Protein AF-A0A7S1AVS1-F1 (afdb_monomer_lite)

Sequence (248 aa):
ESGGVESMLCGQYPAMLCLFSRWLRDSGDGMPFPFTSVNLNFDYAARVHRDRRNAGPSMLRALGNFKGGELAYYPDDDGTLPLPELPNHGKTISDVSKKFKLFDGNRAHAVEAFQGERFSMVFYTSGGYDRCAPSVRSALMKSGVQWPTKKALDHFRGLLKAPRGYTMASTGKKRRRDDVKPVEVTQAPSKTVPRFRVVQHPHLHLNLEVGHTYSVSSLLKKCRGDAAKAMALRRKLADPSVFEPLPG

Structure (mmCIF, N/CA/C/O backbone):
data_AF-A0A7S1AVS1-F1
#
_entry.id   AF-A0A7S1AVS1-F1
#
loop_
_atom_site.group_PDB
_atom_site.id
_atom_site.type_symbol
_atom_site.label_atom_id
_atom_site.label_alt_id
_atom_site.label_comp_id
_atom_site.label_asym_id
_atom_site.label_entity_id
_atom_site.label_seq_id
_atom_site.pdbx_PDB_ins_code
_atom_site.Cartn_x
_atom_site.Cartn_y
_atom_site.Cartn_z
_atom_site.occupancy
_atom_site.B_iso_or_equiv
_atom_site.auth_seq_id
_atom_site.auth_comp_id
_atom_site.auth_asym_id
_atom_site.auth_atom_id
_atom_site.pdbx_PDB_model_num
ATOM 1 N N . GLU A 1 1 ? -5.319 27.204 -7.071 1.00 36.00 1 GLU A N 1
ATOM 2 C CA . GLU A 1 1 ? -4.641 26.418 -6.020 1.00 36.00 1 GLU A CA 1
ATOM 3 C C . GLU A 1 1 ? -5.427 25.137 -5.763 1.00 36.00 1 GLU A C 1
ATOM 5 O O . GLU A 1 1 ? -6.456 25.174 -5.108 1.00 36.00 1 GLU A O 1
ATOM 10 N N . SER A 1 2 ? -5.025 24.003 -6.337 1.00 40.12 2 SER A N 1
ATOM 11 C CA . SER A 1 2 ? -5.649 22.709 -6.020 1.00 40.12 2 SER A CA 1
ATOM 12 C C . SER A 1 2 ? -4.868 22.055 -4.878 1.00 40.12 2 SER A C 1
ATOM 14 O O . SER A 1 2 ? -4.066 21.145 -5.102 1.00 40.12 2 SER A O 1
ATOM 16 N N . GLY A 1 3 ? -5.030 22.590 -3.665 1.00 50.66 3 GLY A N 1
ATOM 17 C CA . GLY A 1 3 ? -4.584 21.915 -2.446 1.00 50.66 3 GLY A CA 1
ATOM 18 C C . GLY A 1 3 ? -5.320 20.581 -2.307 1.00 50.66 3 GLY A C 1
ATOM 19 O O . GLY A 1 3 ? -6.478 20.474 -2.707 1.00 50.66 3 GLY A O 1
ATOM 20 N N . GLY A 1 4 ? -4.645 19.542 -1.812 1.00 57.53 4 GLY A N 1
ATOM 21 C CA . GLY A 1 4 ? -5.262 18.223 -1.637 1.00 57.53 4 GLY A CA 1
ATOM 22 C C . GLY A 1 4 ? -6.539 18.320 -0.798 1.00 57.53 4 GLY A C 1
ATOM 23 O O . GLY A 1 4 ? -6.522 18.914 0.279 1.00 57.53 4 GLY A O 1
ATOM 24 N N . VAL A 1 5 ? -7.638 17.766 -1.310 1.00 64.75 5 VAL A N 1
ATOM 25 C CA . VAL A 1 5 ? -8.943 17.759 -0.638 1.00 64.75 5 VAL A CA 1
ATOM 26 C C . VAL A 1 5 ? -9.083 16.455 0.140 1.00 64.75 5 VAL A C 1
ATOM 28 O O . VAL A 1 5 ? -8.676 15.394 -0.336 1.00 64.75 5 VAL A O 1
ATOM 31 N N . GLU A 1 6 ? -9.647 16.531 1.341 1.00 74.50 6 GLU A N 1
ATOM 32 C CA . GLU A 1 6 ? -10.021 15.342 2.100 1.00 74.50 6 GLU A CA 1
ATOM 33 C C . GLU A 1 6 ? -11.080 14.529 1.340 1.00 74.50 6 GLU A C 1
ATOM 35 O O . GLU A 1 6 ? -11.987 15.088 0.722 1.00 74.50 6 GLU A O 1
ATOM 40 N N . SER A 1 7 ? -11.005 13.198 1.403 1.00 78.38 7 SER A N 1
ATOM 41 C CA . SER A 1 7 ? -12.113 12.367 0.927 1.00 78.38 7 SER A CA 1
ATOM 42 C C . SER A 1 7 ? -13.373 12.670 1.739 1.00 78.38 7 SER A C 1
ATOM 44 O O . SER A 1 7 ? -13.332 12.642 2.969 1.00 78.38 7 SER A O 1
ATOM 46 N N . MET A 1 8 ? -14.512 12.869 1.065 1.00 77.94 8 MET A N 1
ATOM 47 C CA . MET A 1 8 ? -15.807 13.067 1.734 1.00 77.94 8 MET A CA 1
ATOM 48 C C . MET A 1 8 ? -16.124 11.944 2.733 1.00 77.94 8 MET A C 1
ATOM 50 O O . MET A 1 8 ? -16.732 12.196 3.769 1.00 77.94 8 MET A O 1
ATOM 54 N N . LEU A 1 9 ? -15.670 10.717 2.453 1.00 79.25 9 LEU A N 1
ATOM 55 C CA . LEU A 1 9 ? -15.872 9.566 3.334 1.00 79.25 9 LEU A CA 1
ATOM 56 C C . LEU A 1 9 ? -15.130 9.708 4.668 1.00 79.25 9 LEU A C 1
ATOM 58 O O . LEU A 1 9 ? -15.667 9.308 5.696 1.00 79.25 9 LEU A O 1
ATOM 62 N N . CYS A 1 10 ? -13.927 10.290 4.674 1.00 79.94 10 CYS A N 1
ATOM 63 C CA . CYS A 1 10 ? -13.172 10.508 5.910 1.00 79.94 10 CYS A CA 1
ATOM 64 C C . CYS A 1 10 ? -13.836 11.576 6.786 1.00 79.94 10 CYS A C 1
ATOM 66 O O . CYS A 1 10 ? -13.935 11.386 7.996 1.00 79.94 10 CYS A O 1
ATOM 68 N N . GLY A 1 11 ? -14.370 12.635 6.168 1.00 80.69 11 GLY A N 1
ATOM 69 C CA . GLY A 1 11 ? -15.107 13.677 6.883 1.00 80.69 11 GLY A CA 1
ATOM 70 C C . GLY A 1 11 ? -16.448 13.192 7.447 1.00 80.69 11 GLY A C 1
ATOM 71 O O . GLY A 1 11 ? -16.813 13.561 8.559 1.00 80.69 11 GLY A O 1
ATOM 72 N N . GLN A 1 12 ? -17.174 12.343 6.709 1.00 87.19 12 GLN A N 1
ATOM 73 C CA . GLN A 1 12 ? -18.468 11.798 7.147 1.00 87.19 12 GLN A CA 1
ATOM 74 C C . GLN A 1 12 ? -18.330 10.662 8.170 1.00 87.19 12 GLN A C 1
ATOM 76 O O . GLN A 1 12 ? -19.152 10.552 9.077 1.00 87.19 12 GLN A O 1
ATOM 81 N N . TYR A 1 13 ? -17.294 9.827 8.043 1.00 89.69 13 TYR A N 1
ATOM 82 C CA . TYR A 1 13 ? -17.097 8.632 8.870 1.00 89.69 13 TYR A CA 1
ATOM 83 C C . TYR A 1 13 ? -15.703 8.599 9.523 1.00 89.69 13 TYR A C 1
ATOM 85 O O . TYR A 1 13 ? -14.954 7.632 9.342 1.00 89.69 13 TYR A O 1
ATOM 93 N N . PRO A 1 14 ? -15.330 9.606 10.334 1.00 90.31 14 PRO A N 1
ATOM 94 C CA . PRO A 1 14 ? -13.984 9.705 10.908 1.00 90.31 14 PRO A CA 1
ATOM 95 C C . PRO A 1 14 ? -13.639 8.519 11.818 1.00 90.31 14 PRO A C 1
ATOM 97 O O . PRO A 1 14 ? -12.485 8.098 11.884 1.00 90.31 14 PRO A O 1
ATOM 100 N N . ALA A 1 15 ? -14.641 7.909 12.462 1.00 94.44 15 ALA A N 1
ATOM 101 C CA . ALA A 1 15 ? -14.461 6.719 13.292 1.00 94.44 15 ALA A CA 1
ATOM 102 C C . ALA A 1 15 ? -13.874 5.522 12.517 1.00 94.44 15 ALA A C 1
ATOM 104 O O . ALA A 1 15 ? -13.095 4.755 13.083 1.00 94.44 15 ALA A O 1
ATOM 105 N N . MET A 1 16 ? -14.181 5.388 11.221 1.00 93.69 16 MET A N 1
ATOM 106 C CA . MET A 1 16 ? -13.604 4.337 10.374 1.00 93.69 16 MET A CA 1
ATOM 107 C C . MET A 1 16 ? -12.109 4.565 10.164 1.00 93.69 16 MET A C 1
ATOM 109 O O . MET A 1 16 ? -11.308 3.649 10.344 1.00 93.69 16 MET A O 1
ATOM 113 N N . LEU A 1 17 ? -11.708 5.803 9.860 1.00 94.31 17 LEU A N 1
ATOM 114 C CA . LEU A 1 17 ? -10.296 6.150 9.730 1.00 94.31 17 LEU A CA 1
ATOM 115 C C . LEU A 1 17 ? -9.554 6.009 11.069 1.00 94.31 17 LEU A C 1
ATOM 117 O O . LEU A 1 17 ? -8.426 5.517 11.080 1.00 94.31 17 LEU A O 1
ATOM 121 N N . CYS A 1 18 ? -10.187 6.351 12.197 1.00 96.12 18 CYS A N 1
ATOM 122 C CA . CYS A 1 18 ? -9.647 6.090 13.536 1.00 96.12 18 CYS A CA 1
ATOM 123 C C . CYS A 1 18 ? -9.380 4.600 13.764 1.00 96.12 18 CYS A C 1
ATOM 125 O O . CYS A 1 18 ? -8.293 4.232 14.217 1.00 96.12 18 CYS A O 1
ATOM 127 N N . LEU A 1 19 ? -10.351 3.743 13.431 1.00 96.69 19 LEU A N 1
ATOM 128 C CA . LEU A 1 19 ? -10.217 2.294 13.551 1.00 96.69 19 LEU A CA 1
ATOM 129 C C . LEU A 1 19 ? -9.065 1.775 12.685 1.00 96.69 19 LEU A C 1
ATOM 131 O O . LEU A 1 19 ? -8.227 1.023 13.173 1.00 96.69 19 LEU A O 1
ATOM 135 N N . PHE A 1 20 ? -8.979 2.214 11.430 1.00 96.31 20 PHE A N 1
ATOM 136 C CA . PHE A 1 20 ? -7.924 1.802 10.503 1.00 96.31 20 PHE A CA 1
ATOM 137 C C . PHE A 1 20 ? -6.536 2.252 10.964 1.00 96.31 20 PHE A C 1
ATOM 139 O O . PHE A 1 20 ? -5.602 1.451 10.985 1.00 96.31 20 PHE A O 1
ATOM 146 N N . SER A 1 21 ? -6.413 3.510 11.391 1.00 96.19 21 SER A N 1
ATOM 147 C CA . SER A 1 21 ? -5.177 4.071 11.941 1.00 96.19 21 SER A CA 1
ATOM 148 C C . SER A 1 21 ? -4.715 3.302 13.176 1.00 96.19 21 SER A C 1
ATOM 150 O O . SER A 1 21 ? -3.535 2.977 13.309 1.00 96.19 21 SER A O 1
ATOM 152 N N . ARG A 1 22 ? -5.652 2.994 14.082 1.00 96.38 22 ARG A N 1
ATOM 153 C CA . ARG A 1 22 ? -5.373 2.211 15.283 1.00 96.38 22 ARG A CA 1
ATOM 154 C C . ARG A 1 22 ? -4.964 0.787 14.937 1.00 96.38 22 ARG A C 1
ATOM 156 O O . ARG A 1 22 ? -3.960 0.326 15.454 1.00 96.38 22 ARG A O 1
ATOM 163 N N . TRP A 1 23 ? -5.687 0.119 14.043 1.00 96.31 23 TRP A N 1
ATOM 164 C CA . TRP A 1 23 ? -5.379 -1.252 13.649 1.00 96.31 23 TRP A CA 1
ATOM 165 C C . TRP A 1 23 ? -3.976 -1.386 13.049 1.00 96.31 23 TRP A C 1
ATOM 167 O O . TRP A 1 23 ? -3.249 -2.311 13.399 1.00 96.31 23 TRP A O 1
ATOM 177 N N . LEU A 1 24 ? -3.567 -0.443 12.195 1.00 96.50 24 LEU A N 1
ATOM 178 C CA . LEU A 1 24 ? -2.207 -0.408 11.663 1.00 96.50 24 LEU A CA 1
ATOM 179 C C . LEU A 1 24 ? -1.170 -0.197 12.774 1.00 96.50 24 LEU A C 1
ATOM 181 O O . LEU A 1 24 ? -0.185 -0.930 12.835 1.00 96.50 24 LEU A O 1
ATOM 185 N N . ARG A 1 25 ? -1.382 0.784 13.655 1.00 95.06 25 ARG A N 1
ATOM 186 C CA . ARG A 1 25 ? -0.445 1.092 14.744 1.00 95.06 25 ARG A CA 1
ATOM 187 C C . ARG A 1 25 ? -0.294 -0.074 15.718 1.00 95.06 25 ARG A C 1
ATOM 189 O O . ARG A 1 25 ? 0.826 -0.448 16.027 1.00 95.06 25 ARG A O 1
ATOM 196 N N . ASP A 1 26 ? -1.403 -0.660 16.151 1.00 94.69 26 ASP A N 1
ATOM 197 C CA . ASP A 1 26 ? -1.430 -1.729 17.152 1.00 94.69 26 ASP A CA 1
ATOM 198 C C . ASP A 1 26 ? -0.929 -3.075 16.565 1.00 94.69 26 ASP A C 1
ATOM 200 O O . ASP A 1 26 ? -0.831 -4.070 17.276 1.00 94.69 26 ASP A O 1
ATOM 204 N N . SER A 1 27 ? -0.610 -3.128 15.263 1.00 90.44 27 SER A N 1
ATOM 205 C CA . SER A 1 27 ? -0.097 -4.325 14.582 1.00 90.44 27 SER A CA 1
ATOM 206 C C . SER A 1 27 ? 1.431 -4.444 14.530 1.00 90.44 27 SER A C 1
ATOM 208 O O . SER A 1 27 ? 1.937 -5.425 13.977 1.00 90.44 27 SER A O 1
ATOM 210 N N . GLY A 1 28 ? 2.169 -3.465 15.058 1.00 83.44 28 GLY A N 1
ATOM 211 C CA . GLY A 1 28 ? 3.627 -3.503 15.097 1.00 83.44 28 GLY A CA 1
ATOM 212 C C . GLY A 1 28 ? 4.207 -2.765 16.299 1.00 83.44 28 GLY A C 1
ATOM 213 O O . GLY A 1 28 ? 3.624 -1.809 16.793 1.00 83.44 28 GLY A O 1
ATOM 214 N N . ASP A 1 29 ? 5.401 -3.181 16.716 1.00 75.88 29 ASP A N 1
ATOM 215 C CA . ASP A 1 29 ? 6.039 -2.717 17.960 1.00 75.88 29 ASP A CA 1
ATOM 216 C C . ASP A 1 29 ? 7.092 -1.613 17.727 1.00 75.88 29 ASP A C 1
ATOM 218 O O . ASP A 1 29 ? 7.917 -1.316 18.589 1.00 75.88 29 ASP A O 1
ATOM 222 N N . GLY A 1 30 ? 7.120 -1.036 16.521 1.00 85.25 30 GLY A N 1
ATOM 223 C CA . GLY A 1 30 ? 8.173 -0.130 16.058 1.00 85.25 30 GLY A CA 1
ATOM 224 C C . GLY A 1 30 ? 7.715 1.308 15.815 1.00 85.25 30 GLY A C 1
ATOM 225 O O . GLY A 1 30 ? 6.704 1.779 16.334 1.00 85.25 30 GLY A O 1
ATOM 226 N N . MET A 1 31 ? 8.478 2.021 14.979 1.00 90.56 31 MET A N 1
ATOM 227 C CA . MET A 1 31 ? 8.084 3.346 14.497 1.00 90.56 31 MET A CA 1
ATOM 228 C C . MET A 1 31 ? 6.684 3.272 13.857 1.00 90.56 31 MET A C 1
ATOM 230 O O . MET A 1 31 ? 6.454 2.384 13.037 1.00 90.56 31 MET A O 1
ATOM 234 N N . PRO A 1 32 ? 5.754 4.191 14.168 1.00 94.56 32 PRO A N 1
ATOM 235 C CA . PRO A 1 32 ? 4.455 4.217 13.505 1.00 94.56 32 PRO A CA 1
ATOM 236 C C . PRO A 1 32 ? 4.596 4.465 11.997 1.00 94.56 32 PRO A C 1
ATOM 238 O O . PRO A 1 32 ? 5.310 5.377 11.572 1.00 94.56 32 PRO A O 1
ATOM 241 N N . PHE A 1 33 ? 3.910 3.662 11.181 1.00 97.31 33 PHE A N 1
ATOM 242 C CA . PHE A 1 33 ? 3.988 3.778 9.725 1.00 97.31 33 PHE A CA 1
ATOM 243 C C . PHE A 1 33 ? 3.317 5.068 9.222 1.00 97.31 33 PHE A C 1
ATOM 245 O O . PHE A 1 33 ? 2.138 5.278 9.519 1.00 97.31 33 PHE A O 1
ATOM 252 N N . PRO A 1 34 ? 4.022 5.925 8.455 1.00 96.88 34 PRO A N 1
ATOM 253 C CA . PRO A 1 34 ? 3.454 7.158 7.935 1.00 96.88 34 PRO A CA 1
ATOM 254 C C . PRO A 1 34 ? 2.541 6.901 6.734 1.00 96.88 34 PRO A C 1
ATOM 256 O O . PRO A 1 34 ? 2.915 6.209 5.787 1.00 96.88 34 PRO A O 1
ATOM 259 N N . PHE A 1 35 ? 1.367 7.522 6.725 1.00 97.88 35 PHE A N 1
ATOM 260 C CA . PHE A 1 35 ? 0.447 7.448 5.592 1.00 97.88 35 PHE A CA 1
ATOM 261 C C . PHE A 1 35 ? -0.399 8.716 5.490 1.00 97.88 35 PHE A C 1
ATOM 263 O O . PHE A 1 35 ? -0.472 9.510 6.424 1.00 97.88 35 PHE A O 1
ATOM 270 N N . THR A 1 36 ? -1.035 8.916 4.341 1.00 96.25 36 THR A N 1
ATOM 271 C CA . THR A 1 36 ? -2.035 9.980 4.137 1.00 96.25 36 THR A CA 1
ATOM 272 C C . THR A 1 36 ? -3.328 9.457 3.543 1.00 96.25 36 THR A C 1
ATOM 274 O O . THR A 1 36 ? -4.321 10.179 3.484 1.00 96.25 36 THR A O 1
ATOM 277 N N . SER A 1 37 ? -3.329 8.217 3.062 1.00 95.44 37 SER A N 1
ATOM 278 C CA . SER A 1 37 ? -4.448 7.640 2.337 1.00 95.44 37 SER A CA 1
ATOM 279 C C . SER A 1 37 ? -4.545 6.144 2.616 1.00 95.44 37 SER A C 1
ATOM 281 O O . SER A 1 37 ? -3.543 5.478 2.896 1.00 95.44 37 SER A O 1
ATOM 283 N N . VAL A 1 38 ? -5.774 5.634 2.556 1.00 96.44 38 VAL A N 1
ATOM 284 C CA . VAL A 1 38 ? -6.088 4.216 2.723 1.00 96.44 38 VAL A CA 1
ATOM 285 C C . VAL A 1 38 ? -6.983 3.794 1.570 1.00 96.44 38 VAL A C 1
ATOM 287 O O . VAL A 1 38 ? -8.056 4.365 1.390 1.00 96.44 38 VAL A O 1
ATOM 290 N N . ASN A 1 39 ? -6.567 2.777 0.820 1.00 95.56 39 ASN A N 1
ATOM 291 C CA . ASN A 1 39 ? -7.442 2.110 -0.137 1.00 95.56 39 ASN A CA 1
ATOM 292 C C . ASN A 1 39 ? -8.042 0.872 0.519 1.00 95.56 39 ASN A C 1
ATOM 294 O O . ASN A 1 39 ? -7.299 -0.008 0.950 1.00 95.56 39 ASN A O 1
ATOM 298 N N . LEU A 1 40 ? -9.372 0.800 0.555 1.00 95.00 40 LEU A N 1
ATOM 299 C CA . LEU A 1 40 ? -10.124 -0.399 0.906 1.00 95.00 40 LEU A CA 1
ATOM 300 C C . LEU A 1 40 ? -10.722 -0.977 -0.378 1.00 95.00 40 LEU A C 1
ATOM 302 O O . LEU A 1 40 ? -11.595 -0.362 -0.984 1.00 95.00 40 LEU A O 1
ATOM 306 N N . ASN A 1 41 ? -10.250 -2.151 -0.787 1.00 95.56 41 ASN A N 1
ATOM 307 C CA . ASN A 1 41 ? -10.751 -2.841 -1.972 1.00 95.56 41 ASN A CA 1
ATOM 308 C C . ASN A 1 41 ? -11.547 -4.080 -1.570 1.00 95.56 41 ASN A C 1
ATOM 310 O O . ASN A 1 41 ? -11.160 -4.772 -0.628 1.00 95.56 41 ASN A O 1
ATOM 314 N N . PHE A 1 42 ? -12.587 -4.387 -2.339 1.00 96.31 42 PHE A N 1
ATOM 315 C CA . PHE A 1 42 ? -13.369 -5.616 -2.252 1.00 96.31 42 PHE A CA 1
ATOM 316 C C . PHE A 1 42 ? -13.285 -6.364 -3.584 1.00 96.31 42 PHE A C 1
ATOM 318 O O . PHE A 1 42 ? -13.445 -5.746 -4.634 1.00 96.31 42 PHE A O 1
ATOM 325 N N . ASP A 1 43 ? -12.984 -7.662 -3.527 1.00 94.62 43 ASP A N 1
ATOM 326 C CA . ASP A 1 43 ? -12.933 -8.584 -4.674 1.00 94.62 43 ASP A CA 1
ATOM 327 C C . ASP A 1 43 ? -12.133 -8.049 -5.884 1.00 94.62 43 ASP A C 1
ATOM 329 O O . ASP A 1 43 ? -12.464 -8.232 -7.056 1.00 94.62 43 ASP A O 1
ATOM 333 N N . TYR A 1 44 ? -11.043 -7.335 -5.588 1.00 92.56 44 TYR A N 1
ATOM 334 C CA . TYR A 1 44 ? -10.204 -6.693 -6.594 1.00 92.56 44 TYR A CA 1
ATOM 335 C C . TYR A 1 44 ? -8.848 -7.392 -6.732 1.00 92.56 44 TYR A C 1
ATOM 337 O O . TYR A 1 44 ? -8.000 -7.338 -5.836 1.00 92.56 44 TYR A O 1
ATOM 345 N N . ALA A 1 45 ? -8.625 -8.008 -7.896 1.00 92.94 45 ALA A N 1
ATOM 346 C CA . ALA A 1 45 ? -7.345 -8.583 -8.303 1.00 92.94 45 ALA A CA 1
ATOM 347 C C . ALA A 1 45 ? -6.572 -7.594 -9.193 1.00 92.94 45 ALA A C 1
ATOM 349 O O . ALA A 1 45 ? -6.753 -7.556 -10.415 1.00 92.94 45 ALA A O 1
ATOM 350 N N . ALA A 1 46 ? -5.721 -6.768 -8.580 1.00 93.94 46 ALA A N 1
ATOM 351 C CA . ALA A 1 46 ? -4.930 -5.782 -9.309 1.00 93.94 46 ALA A CA 1
ATOM 352 C C . ALA A 1 46 ? -3.974 -6.451 -10.315 1.00 93.94 46 ALA A C 1
ATOM 354 O O . ALA A 1 46 ? -3.227 -7.367 -9.968 1.00 93.94 46 ALA A O 1
ATOM 355 N N . ARG A 1 47 ? -3.959 -5.950 -11.559 1.00 95.19 47 ARG A N 1
ATOM 356 C CA . ARG A 1 47 ? -2.943 -6.312 -12.568 1.00 95.19 47 ARG A CA 1
ATOM 357 C C . ARG A 1 47 ? -1.578 -5.748 -12.166 1.00 95.19 47 ARG A C 1
ATOM 359 O O . ARG A 1 47 ? -1.508 -4.870 -11.315 1.00 95.19 47 ARG A O 1
ATOM 366 N N . VAL A 1 48 ? -0.506 -6.199 -12.819 1.00 96.50 48 VAL A N 1
ATOM 367 C CA . VAL A 1 48 ? 0.837 -5.635 -12.602 1.00 96.50 48 VAL A CA 1
ATOM 368 C C . VAL A 1 48 ? 0.822 -4.129 -12.881 1.00 96.50 48 VAL A C 1
ATOM 370 O O . VAL A 1 48 ? 0.439 -3.713 -13.976 1.00 96.50 48 VAL A O 1
ATOM 373 N N . HIS A 1 49 ? 1.210 -3.324 -11.892 1.00 97.31 49 HIS A N 1
ATOM 374 C CA . HIS A 1 49 ? 1.259 -1.862 -11.967 1.00 97.31 49 HIS A CA 1
ATOM 375 C C . HIS A 1 49 ? 2.296 -1.277 -10.996 1.00 97.31 49 HIS A C 1
ATOM 377 O O . HIS A 1 49 ? 2.914 -2.007 -10.225 1.00 97.31 49 HIS A O 1
ATOM 383 N N . ARG A 1 50 ? 2.497 0.044 -11.080 1.00 97.62 50 ARG A N 1
ATOM 384 C CA . ARG A 1 50 ? 3.331 0.859 -10.184 1.00 97.62 50 ARG A CA 1
ATOM 385 C C . ARG A 1 50 ? 2.530 2.076 -9.748 1.00 97.62 50 ARG A C 1
ATOM 387 O O . ARG A 1 50 ? 2.002 2.792 -10.606 1.00 97.62 50 ARG A O 1
ATOM 394 N N . ASP A 1 51 ? 2.528 2.379 -8.463 1.00 96.75 51 ASP A N 1
ATOM 395 C CA . ASP A 1 51 ? 1.806 3.521 -7.907 1.00 96.75 51 ASP A CA 1
ATOM 396 C C . ASP A 1 51 ? 2.643 4.796 -7.967 1.00 96.75 51 ASP A C 1
ATOM 398 O O . ASP A 1 51 ? 2.925 5.406 -6.946 1.00 96.75 51 ASP A O 1
ATOM 402 N N . ARG A 1 52 ? 3.025 5.243 -9.171 1.00 92.50 52 ARG A N 1
ATOM 403 C CA . ARG A 1 52 ? 3.991 6.347 -9.398 1.00 92.50 52 ARG A CA 1
ATOM 404 C C . ARG A 1 52 ? 3.701 7.662 -8.666 1.00 92.50 52 ARG A C 1
ATOM 406 O O . ARG A 1 52 ? 4.555 8.542 -8.619 1.00 92.50 52 ARG A O 1
ATOM 413 N N . ARG A 1 53 ? 2.476 7.844 -8.175 1.00 92.56 53 ARG A N 1
ATOM 414 C CA . ARG A 1 53 ? 2.075 9.019 -7.400 1.00 92.56 53 ARG A CA 1
ATOM 415 C C . ARG A 1 53 ? 2.296 8.840 -5.902 1.00 92.56 53 ARG A C 1
ATOM 417 O O . ARG A 1 53 ? 1.976 9.770 -5.180 1.00 92.56 53 ARG A O 1
ATOM 424 N N . ASN A 1 54 ? 2.836 7.721 -5.428 1.00 94.75 54 ASN A N 1
ATOM 425 C CA . ASN A 1 54 ? 3.092 7.465 -4.016 1.00 94.75 54 ASN A CA 1
ATOM 426 C C . ASN A 1 54 ? 4.496 7.924 -3.615 1.00 94.75 54 ASN A C 1
ATOM 428 O O . ASN A 1 54 ? 5.460 7.845 -4.378 1.00 94.75 54 ASN A O 1
ATOM 432 N N . ALA A 1 55 ? 4.644 8.339 -2.361 1.00 94.00 55 ALA A N 1
ATOM 433 C CA . ALA A 1 55 ? 5.926 8.690 -1.765 1.00 94.00 55 ALA A CA 1
ATOM 434 C C . ALA A 1 55 ? 6.677 7.454 -1.218 1.00 94.00 55 ALA A C 1
ATOM 436 O O . ALA A 1 55 ? 7.254 7.508 -0.131 1.00 94.00 55 ALA A O 1
ATOM 437 N N . GLY A 1 56 ? 6.729 6.354 -1.977 1.00 87.19 56 GLY A N 1
ATOM 438 C CA . GLY A 1 56 ? 7.531 5.162 -1.671 1.00 87.19 56 GLY A CA 1
ATOM 439 C C . GLY A 1 56 ? 6.763 4.050 -0.935 1.00 87.19 56 GLY A C 1
ATOM 440 O O . GLY A 1 56 ? 5.843 3.483 -1.531 1.00 87.19 56 GLY A O 1
ATOM 441 N N . PRO A 1 57 ? 7.128 3.689 0.317 1.00 95.44 57 PRO A N 1
ATOM 442 C CA . PRO A 1 57 ? 6.586 2.506 0.980 1.00 95.44 57 PRO A CA 1
ATOM 443 C C . PRO A 1 57 ? 5.076 2.558 1.219 1.00 95.44 57 PRO A C 1
ATOM 445 O O . PRO A 1 57 ? 4.488 3.618 1.428 1.00 95.44 57 PRO A O 1
ATOM 448 N N . SER A 1 58 ? 4.464 1.380 1.223 1.00 98.12 58 SER A N 1
ATOM 449 C CA . SER A 1 58 ? 3.057 1.134 1.526 1.00 98.12 58 SER A CA 1
ATOM 450 C C . SER A 1 58 ? 2.930 -0.082 2.444 1.00 98.12 58 SER A C 1
ATOM 452 O O . SER A 1 58 ? 3.787 -0.971 2.443 1.00 98.12 58 SER A O 1
ATOM 454 N N . MET A 1 59 ? 1.853 -0.125 3.226 1.00 97.81 59 MET A N 1
ATOM 455 C CA . MET A 1 59 ? 1.525 -1.248 4.099 1.00 97.81 59 MET A CA 1
ATOM 456 C C . MET A 1 59 ? 0.237 -1.915 3.621 1.00 97.81 59 MET A C 1
ATOM 458 O O . MET A 1 59 ? -0.806 -1.269 3.559 1.00 97.81 59 MET A O 1
ATOM 462 N N . LEU A 1 60 ? 0.301 -3.202 3.281 1.00 98.00 60 LEU A N 1
ATOM 463 C CA . LEU A 1 60 ? -0.829 -3.972 2.757 1.00 98.00 60 LEU A CA 1
ATOM 464 C C . LEU A 1 60 ? -1.250 -5.062 3.740 1.00 98.00 60 LEU A C 1
ATOM 466 O O . LEU A 1 60 ? -0.407 -5.786 4.268 1.00 98.00 60 LEU A O 1
ATOM 470 N N . ARG A 1 61 ? -2.559 -5.242 3.910 1.00 97.94 61 ARG A N 1
ATOM 471 C CA . ARG A 1 61 ? -3.132 -6.445 4.513 1.00 97.94 61 ARG A CA 1
ATOM 472 C C . ARG A 1 61 ? -4.405 -6.870 3.799 1.00 97.94 61 ARG A C 1
ATOM 474 O O . ARG A 1 61 ? -5.219 -6.026 3.434 1.00 97.94 61 ARG A O 1
ATOM 481 N N . ALA A 1 62 ? -4.571 -8.174 3.610 1.00 98.12 62 ALA A N 1
ATOM 482 C CA . ALA A 1 62 ? -5.806 -8.769 3.123 1.00 98.12 62 ALA A CA 1
ATOM 483 C C . ALA A 1 62 ? -6.614 -9.382 4.274 1.00 98.12 62 ALA A C 1
ATOM 485 O O . ALA A 1 62 ? -6.055 -9.819 5.282 1.00 98.12 62 ALA A O 1
ATOM 486 N N . LEU A 1 63 ? -7.932 -9.388 4.109 1.00 97.44 63 LEU A N 1
ATOM 487 C CA . LEU A 1 63 ? -8.928 -9.874 5.060 1.00 97.44 63 LEU A CA 1
ATOM 488 C C . LEU A 1 63 ? -10.002 -10.675 4.312 1.00 97.44 63 LEU A C 1
ATOM 490 O O . LEU A 1 63 ? -10.139 -10.543 3.095 1.00 97.44 63 LEU A O 1
ATOM 494 N N . GLY A 1 64 ? -10.783 -11.452 5.057 1.00 96.88 64 GLY A N 1
ATOM 495 C CA . GLY A 1 64 ? -11.871 -12.276 4.529 1.00 96.88 64 GLY A CA 1
ATOM 496 C C . GLY A 1 64 ? -11.503 -13.754 4.416 1.00 96.88 64 GLY A C 1
ATOM 497 O O . GLY A 1 64 ? -10.402 -14.172 4.787 1.00 96.88 64 GLY A O 1
ATOM 498 N N . ASN A 1 65 ? -12.454 -14.547 3.928 1.00 96.81 65 ASN A N 1
ATOM 499 C CA . ASN A 1 65 ? -12.289 -15.978 3.712 1.00 96.81 65 ASN A CA 1
ATOM 500 C C . ASN A 1 65 ? -11.988 -16.250 2.235 1.00 96.81 65 ASN A C 1
ATOM 502 O O . ASN A 1 65 ? -12.899 -16.378 1.414 1.00 96.81 65 ASN A O 1
ATOM 506 N N . PHE A 1 66 ? -10.702 -16.320 1.901 1.00 97.19 66 PHE A N 1
ATOM 507 C CA . PHE A 1 66 ? -10.235 -16.509 0.533 1.00 97.19 66 PHE A CA 1
ATOM 508 C C . PHE A 1 66 ? -9.061 -17.488 0.455 1.00 97.19 66 PHE A C 1
ATOM 510 O O . PHE A 1 66 ? -8.337 -17.712 1.427 1.00 97.19 66 PHE A O 1
ATOM 517 N N . LYS A 1 67 ? -8.857 -18.049 -0.740 1.00 96.56 67 LYS A N 1
ATOM 518 C CA . LYS A 1 67 ? -7.687 -18.860 -1.106 1.00 96.56 67 LYS A CA 1
ATOM 519 C C . LYS A 1 67 ? -6.972 -18.221 -2.296 1.00 96.56 67 LYS A C 1
ATOM 521 O O . LYS A 1 67 ? -7.638 -17.802 -3.242 1.00 96.56 67 LYS A O 1
ATOM 526 N N . GLY A 1 68 ? -5.640 -18.192 -2.266 1.00 97.31 68 GLY A N 1
ATOM 527 C CA . GLY A 1 68 ? -4.814 -17.458 -3.232 1.00 97.31 68 GLY A CA 1
ATOM 528 C C . GLY A 1 68 ? -4.715 -15.972 -2.873 1.00 97.31 68 GLY A C 1
ATOM 529 O O . GLY A 1 68 ? -4.842 -15.601 -1.707 1.00 97.31 68 GLY A O 1
ATOM 530 N N . GLY A 1 69 ? -4.556 -15.094 -3.865 1.00 97.44 69 GLY A N 1
ATOM 531 C CA . GLY A 1 69 ? -4.649 -13.639 -3.657 1.00 97.44 69 GLY A CA 1
ATOM 532 C C . GLY A 1 69 ? -3.443 -13.032 -2.953 1.00 97.44 69 GLY A C 1
ATOM 533 O O . GLY A 1 69 ? -3.542 -11.950 -2.354 1.00 97.44 69 GLY A O 1
ATOM 534 N N . GLU A 1 70 ? -2.322 -13.742 -3.014 1.00 98.25 70 GLU A N 1
ATOM 535 C CA . GLU A 1 70 ? -1.024 -13.305 -2.543 1.00 98.25 70 GLU A CA 1
ATOM 536 C C . GLU A 1 70 ? -0.565 -12.046 -3.287 1.00 98.25 70 GLU A C 1
ATOM 538 O O . GLU A 1 70 ? -0.956 -11.767 -4.427 1.00 98.25 70 GLU A O 1
ATOM 543 N N . LEU A 1 71 ? 0.304 -11.278 -2.632 1.00 98.25 71 LEU A N 1
ATOM 544 C CA . LEU A 1 71 ? 0.999 -10.168 -3.268 1.00 98.25 71 LEU A CA 1
ATOM 545 C C . LEU A 1 71 ? 2.122 -10.726 -4.146 1.00 98.25 71 LEU A C 1
ATOM 547 O O . LEU A 1 71 ? 3.091 -11.285 -3.627 1.00 98.25 71 LEU A O 1
ATOM 551 N N . ALA A 1 72 ? 2.017 -10.512 -5.455 1.00 97.88 72 ALA A N 1
ATOM 552 C CA . ALA A 1 72 ? 3.122 -10.667 -6.388 1.00 97.88 72 ALA A CA 1
ATOM 553 C C . ALA A 1 72 ? 3.902 -9.354 -6.464 1.00 97.88 72 ALA A C 1
ATOM 555 O O . ALA A 1 72 ? 3.389 -8.361 -6.971 1.00 97.88 72 ALA A O 1
ATOM 556 N N . TYR A 1 73 ? 5.130 -9.340 -5.955 1.00 97.88 73 TYR A N 1
ATOM 557 C CA . TYR A 1 73 ? 5.949 -8.135 -5.812 1.00 97.88 73 TYR A CA 1
ATOM 558 C C . TYR A 1 73 ? 7.309 -8.304 -6.479 1.00 97.88 73 TYR A C 1
ATOM 560 O O . TYR A 1 73 ? 7.975 -9.313 -6.252 1.00 97.88 73 TYR A O 1
ATOM 568 N N . TYR A 1 74 ? 7.744 -7.311 -7.251 1.00 97.44 74 TYR A N 1
ATOM 569 C CA . TYR A 1 74 ? 9.033 -7.296 -7.941 1.00 97.44 74 TYR A CA 1
ATOM 570 C C . TYR A 1 74 ? 10.037 -6.462 -7.128 1.00 97.44 74 TYR A C 1
ATOM 572 O O . TYR A 1 74 ? 10.109 -5.244 -7.303 1.00 97.44 74 TYR A O 1
ATOM 580 N N . PRO A 1 75 ? 10.802 -7.069 -6.197 1.00 95.62 75 PRO A N 1
ATOM 581 C CA . PRO A 1 75 ? 11.646 -6.315 -5.274 1.00 95.62 75 PRO A CA 1
ATOM 582 C C . PRO A 1 75 ? 12.776 -5.562 -5.969 1.00 95.62 75 PRO A C 1
ATOM 584 O O . PRO A 1 75 ? 13.214 -4.547 -5.441 1.00 95.62 75 PRO A O 1
ATOM 587 N N . ASP A 1 76 ? 13.241 -6.021 -7.126 1.00 95.88 76 ASP A N 1
ATOM 588 C CA . ASP A 1 76 ? 14.353 -5.387 -7.831 1.00 95.88 76 ASP A CA 1
ATOM 589 C C . ASP A 1 76 ? 13.892 -4.445 -8.943 1.00 95.88 76 ASP A C 1
ATOM 591 O O . ASP A 1 76 ? 14.731 -3.893 -9.644 1.00 95.88 76 ASP A O 1
ATOM 595 N N . ASP A 1 77 ? 12.583 -4.210 -9.082 1.00 95.94 77 ASP A N 1
ATOM 596 C CA . ASP A 1 77 ? 12.065 -3.251 -10.051 1.00 95.94 77 ASP A CA 1
ATOM 597 C C . ASP A 1 77 ? 12.490 -1.824 -9.690 1.00 95.94 77 ASP A C 1
ATOM 599 O O . ASP A 1 77 ? 12.075 -1.275 -8.671 1.00 95.94 77 ASP A O 1
ATOM 603 N N . ASP A 1 78 ? 13.307 -1.220 -10.544 1.00 94.88 78 ASP A N 1
ATOM 604 C CA . ASP A 1 78 ? 13.756 0.171 -10.453 1.00 94.88 78 ASP A CA 1
ATOM 605 C C . ASP A 1 78 ? 12.907 1.120 -11.319 1.00 94.88 78 ASP A C 1
ATOM 607 O O . ASP A 1 78 ? 13.155 2.324 -11.369 1.00 94.88 78 ASP A O 1
ATOM 611 N N . GLY A 1 79 ? 11.890 0.585 -12.003 1.00 93.88 79 GLY A N 1
ATOM 612 C CA . GLY A 1 79 ? 10.992 1.343 -12.862 1.00 93.88 79 GLY A CA 1
ATOM 613 C C . GLY A 1 79 ? 11.508 1.593 -14.279 1.00 93.88 79 GLY A C 1
ATOM 614 O O . GLY A 1 79 ? 10.771 2.203 -15.059 1.00 93.88 79 GLY A O 1
ATOM 615 N N . THR A 1 80 ? 12.711 1.123 -14.631 1.00 93.25 80 THR A N 1
ATOM 616 C CA . THR A 1 80 ? 13.318 1.346 -15.956 1.00 93.25 80 THR A CA 1
ATOM 617 C C . THR A 1 80 ? 12.674 0.488 -17.042 1.00 93.25 80 THR A C 1
ATOM 619 O O . THR A 1 80 ? 12.366 0.993 -18.122 1.00 93.25 80 THR A O 1
ATOM 622 N N . LEU A 1 81 ? 12.392 -0.787 -16.750 1.00 92.06 81 LEU A N 1
ATOM 623 C CA . LEU A 1 81 ? 11.728 -1.679 -17.699 1.00 92.06 81 LEU A CA 1
ATOM 624 C C . LEU A 1 81 ? 10.215 -1.403 -17.795 1.00 92.06 81 LEU A C 1
ATOM 626 O O . LEU A 1 81 ? 9.534 -1.202 -16.774 1.00 92.06 81 LEU A O 1
ATOM 630 N N . PRO A 1 82 ? 9.627 -1.461 -19.002 1.00 92.81 82 PRO A N 1
ATOM 631 C CA . PRO A 1 82 ? 8.181 -1.539 -19.175 1.00 92.81 82 PRO A CA 1
ATOM 632 C C . PRO A 1 82 ? 7.588 -2.761 -18.457 1.00 92.81 82 PRO A C 1
ATOM 634 O O . PRO A 1 82 ? 8.196 -3.825 -18.410 1.00 92.81 82 PRO A O 1
ATOM 637 N N . LEU A 1 83 ? 6.364 -2.638 -17.928 1.00 93.25 83 LEU A N 1
ATOM 638 C CA . LEU A 1 83 ? 5.710 -3.724 -17.176 1.00 93.25 83 LEU A CA 1
ATOM 639 C C . LEU A 1 83 ? 5.638 -5.068 -17.937 1.00 93.25 83 LEU A C 1
ATOM 641 O O . LEU A 1 83 ? 5.868 -6.093 -17.299 1.00 93.25 83 LEU A O 1
ATOM 645 N N . PRO A 1 84 ? 5.357 -5.111 -19.260 1.00 90.62 84 PRO A N 1
ATOM 646 C CA . PRO A 1 84 ? 5.332 -6.371 -20.011 1.00 90.62 84 PRO A CA 1
ATOM 647 C C . PRO A 1 84 ? 6.701 -7.044 -20.176 1.00 90.62 84 PRO A C 1
ATOM 649 O O . PRO A 1 84 ? 6.753 -8.218 -20.528 1.00 90.62 84 PRO A O 1
ATOM 652 N N . GLU A 1 85 ? 7.790 -6.307 -19.955 1.00 89.88 85 GLU A N 1
ATOM 653 C CA . GLU A 1 85 ? 9.169 -6.789 -20.104 1.00 89.88 85 GLU A CA 1
ATOM 654 C C . GLU A 1 85 ? 9.768 -7.260 -18.773 1.00 89.88 85 GLU A C 1
ATOM 656 O O . GLU A 1 85 ? 10.882 -7.780 -18.740 1.00 89.88 85 GLU A O 1
ATOM 661 N N . LEU A 1 86 ? 9.032 -7.111 -17.666 1.00 88.62 86 LEU A N 1
ATOM 662 C CA . LEU A 1 86 ? 9.478 -7.596 -16.368 1.00 88.62 86 LEU A CA 1
ATOM 663 C C . LEU A 1 86 ? 9.604 -9.129 -16.368 1.00 88.62 86 LEU A C 1
ATOM 665 O O . LEU A 1 86 ? 8.698 -9.831 -16.829 1.00 88.62 86 LEU A O 1
ATOM 669 N N . PRO A 1 87 ? 10.691 -9.685 -15.806 1.00 86.25 87 PRO A N 1
ATOM 670 C CA . PRO A 1 87 ? 10.926 -11.121 -15.835 1.00 86.25 87 PRO A CA 1
ATOM 671 C C . PRO A 1 87 ? 9.930 -11.875 -14.951 1.00 86.25 87 PRO A C 1
ATOM 673 O O . PRO A 1 87 ? 9.758 -11.556 -13.777 1.00 86.25 87 PRO A O 1
ATOM 676 N N . ASN A 1 88 ? 9.350 -12.964 -15.463 1.00 78.44 88 ASN A N 1
ATOM 677 C CA . ASN A 1 88 ? 8.436 -13.811 -14.683 1.00 78.44 88 ASN A CA 1
ATOM 678 C C . ASN A 1 88 ? 9.070 -14.375 -13.398 1.00 78.44 88 ASN A C 1
ATOM 680 O O . ASN A 1 88 ? 8.368 -14.568 -12.411 1.00 78.44 88 ASN A O 1
ATOM 684 N N . HIS A 1 89 ? 10.385 -14.622 -13.399 1.00 78.69 89 HIS A N 1
ATOM 685 C CA . HIS A 1 89 ? 11.132 -15.117 -12.236 1.00 78.69 89 HIS A CA 1
ATOM 686 C C . HIS A 1 89 ? 11.571 -14.002 -11.269 1.00 78.69 89 HIS A C 1
ATOM 688 O O . HIS A 1 89 ? 12.089 -14.296 -10.198 1.00 78.69 89 HIS A O 1
ATOM 694 N N . GLY A 1 90 ? 11.385 -12.728 -11.631 1.00 79.94 90 GLY A N 1
ATOM 695 C CA . GLY A 1 90 ? 11.779 -11.588 -10.800 1.00 79.94 90 GLY A CA 1
ATOM 696 C C . GLY A 1 90 ? 10.800 -11.266 -9.673 1.00 79.94 90 GLY A C 1
ATOM 697 O O . GLY A 1 90 ? 11.116 -10.416 -8.841 1.00 79.94 90 GLY A O 1
ATOM 698 N N . LYS A 1 91 ? 9.626 -11.913 -9.639 1.00 91.88 91 LYS A N 1
ATOM 699 C CA . LYS A 1 91 ? 8.594 -11.679 -8.624 1.00 91.88 91 LYS A CA 1
ATOM 700 C C . LYS A 1 91 ? 8.766 -12.583 -7.407 1.00 91.88 91 LYS A C 1
ATOM 702 O O . LYS A 1 91 ? 9.072 -13.765 -7.512 1.00 91.88 91 LYS A O 1
ATOM 707 N N . THR A 1 92 ? 8.471 -12.020 -6.248 1.00 95.00 92 THR A N 1
ATOM 708 C CA . THR A 1 92 ? 8.280 -12.730 -4.985 1.00 95.00 92 THR A CA 1
ATOM 709 C C . THR A 1 92 ? 6.791 -12.821 -4.690 1.00 95.00 92 THR A C 1
ATOM 711 O O . THR A 1 92 ? 6.048 -11.878 -4.963 1.00 95.00 92 THR A O 1
ATOM 714 N N . ILE A 1 93 ? 6.358 -13.948 -4.133 1.00 97.12 93 ILE A N 1
ATOM 715 C CA . ILE A 1 93 ? 4.974 -14.165 -3.711 1.00 97.12 93 ILE A CA 1
ATOM 716 C C . ILE A 1 93 ? 4.928 -14.082 -2.187 1.00 97.12 93 ILE A C 1
ATOM 718 O O . ILE A 1 93 ? 5.744 -14.700 -1.504 1.00 97.12 93 ILE A O 1
ATOM 722 N N . SER A 1 94 ? 4.027 -13.269 -1.641 1.00 96.94 94 SER A N 1
ATOM 723 C CA . SER A 1 94 ? 3.872 -13.092 -0.194 1.00 96.94 94 SER A CA 1
ATOM 724 C C . SER A 1 94 ? 2.414 -13.237 0.222 1.00 96.94 94 SER A C 1
ATOM 726 O O . SER A 1 94 ? 1.552 -12.519 -0.287 1.00 96.94 94 SER A O 1
ATOM 728 N N . ASP A 1 95 ? 2.157 -14.102 1.203 1.00 97.44 95 ASP A N 1
ATOM 729 C CA . ASP A 1 95 ? 0.877 -14.128 1.911 1.00 97.44 95 ASP A CA 1
ATOM 730 C C . ASP A 1 95 ? 0.704 -12.827 2.714 1.00 97.44 95 ASP A C 1
ATOM 732 O O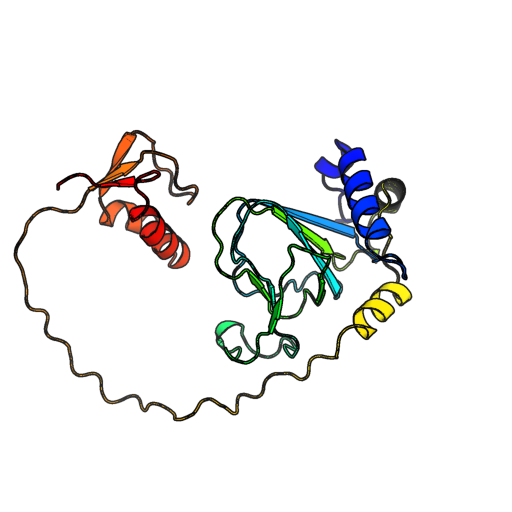 . ASP A 1 95 ? 1.593 -12.397 3.457 1.00 97.44 95 ASP A O 1
ATOM 736 N N . VAL A 1 96 ? -0.453 -12.194 2.533 1.00 97.44 96 VAL A N 1
ATOM 737 C CA . VAL A 1 96 ? -0.841 -10.921 3.153 1.00 97.44 96 VAL A CA 1
ATOM 738 C C . VAL A 1 96 ? -2.080 -11.058 4.045 1.00 97.44 96 VAL A C 1
ATOM 740 O O . VAL A 1 96 ? -2.606 -10.052 4.514 1.00 97.44 96 VAL A O 1
ATOM 743 N N . SER A 1 97 ? -2.556 -12.282 4.301 1.00 96.88 97 SER A N 1
ATOM 744 C CA . SER A 1 97 ? -3.734 -12.562 5.138 1.00 96.88 97 SER A CA 1
ATOM 745 C C . SER A 1 97 ? -3.429 -12.497 6.645 1.00 96.88 97 SER A C 1
ATOM 747 O O . SER A 1 97 ? -4.271 -12.108 7.460 1.00 96.88 97 SER A O 1
ATOM 749 N N . LYS A 1 98 ? -2.201 -12.854 7.047 1.00 93.88 98 LYS A N 1
ATOM 750 C CA . LYS A 1 98 ? -1.838 -13.051 8.465 1.00 93.88 98 LYS A CA 1
ATOM 751 C C . LYS A 1 98 ? -1.214 -11.844 9.146 1.00 93.88 98 LYS A C 1
ATOM 753 O O . LYS A 1 98 ? -1.364 -11.688 10.356 1.00 93.88 98 LYS A O 1
ATOM 758 N N . LYS A 1 99 ? -0.519 -10.992 8.397 1.00 94.81 99 LYS A N 1
ATOM 759 C CA . LYS A 1 99 ? 0.148 -9.797 8.920 1.00 94.81 99 LYS A CA 1
ATOM 760 C C . LYS A 1 99 ? 0.242 -8.716 7.861 1.00 94.81 99 LYS A C 1
ATOM 762 O O . LYS A 1 99 ? 0.143 -9.001 6.670 1.00 94.81 99 LYS A O 1
ATOM 767 N N . PHE A 1 100 ? 0.441 -7.486 8.315 1.00 97.25 100 PHE A N 1
ATOM 768 C CA . PHE A 1 100 ? 0.754 -6.393 7.413 1.00 97.25 100 PHE A CA 1
ATOM 769 C C . PHE A 1 100 ? 2.075 -6.662 6.691 1.00 97.25 100 PHE A C 1
ATOM 771 O O . PHE A 1 100 ? 3.047 -7.145 7.278 1.00 97.25 100 PHE A O 1
ATOM 778 N N . LYS A 1 101 ? 2.093 -6.352 5.399 1.00 97.31 101 LYS A N 1
ATOM 779 C CA . LYS A 1 101 ? 3.252 -6.480 4.530 1.00 97.31 101 LYS A CA 1
ATOM 780 C C . LYS A 1 101 ? 3.710 -5.095 4.100 1.00 97.31 101 LYS A C 1
ATOM 782 O O . LYS A 1 101 ? 2.978 -4.382 3.417 1.00 97.31 101 LYS A O 1
ATOM 787 N N . LEU A 1 102 ? 4.945 -4.764 4.467 1.00 97.62 102 LEU A N 1
ATOM 788 C CA . LEU A 1 102 ? 5.658 -3.610 3.938 1.00 97.62 102 LEU A CA 1
ATOM 789 C C . LEU A 1 102 ? 6.167 -3.931 2.528 1.00 97.62 102 LEU A C 1
ATOM 791 O O . LEU A 1 102 ? 6.782 -4.980 2.307 1.00 97.62 102 LEU A O 1
ATOM 795 N N . PHE A 1 103 ? 5.925 -3.021 1.593 1.00 97.62 103 PHE A N 1
ATOM 796 C CA . PHE A 1 103 ? 6.457 -3.064 0.232 1.00 97.62 103 PHE A CA 1
ATOM 797 C C . PHE A 1 103 ? 6.599 -1.639 -0.318 1.00 97.62 103 PHE A C 1
ATOM 799 O O . PHE A 1 103 ? 6.086 -0.692 0.273 1.00 97.62 103 PHE A O 1
ATOM 806 N N . ASP A 1 104 ? 7.313 -1.467 -1.427 1.00 97.44 104 ASP A N 1
ATOM 807 C CA . ASP A 1 104 ? 7.427 -0.178 -2.112 1.00 97.44 104 ASP A CA 1
ATOM 808 C C . ASP A 1 104 ? 6.389 -0.108 -3.237 1.00 97.44 104 ASP A C 1
ATOM 810 O O . ASP A 1 104 ? 6.502 -0.832 -4.226 1.00 97.44 104 ASP A O 1
ATOM 814 N N . GLY A 1 105 ? 5.374 0.750 -3.094 1.00 96.44 105 GLY A N 1
ATOM 815 C CA . GLY A 1 105 ? 4.279 0.849 -4.069 1.00 96.44 105 GLY A CA 1
ATOM 816 C C . GLY A 1 105 ? 4.734 1.352 -5.442 1.00 96.44 105 GLY A C 1
ATOM 817 O O . GLY A 1 105 ? 4.076 1.105 -6.452 1.00 96.44 105 GLY A O 1
ATOM 818 N N . ASN A 1 106 ? 5.896 2.009 -5.511 1.00 96.88 106 ASN A N 1
ATOM 819 C CA . ASN A 1 106 ? 6.479 2.460 -6.774 1.00 96.88 106 ASN A CA 1
ATOM 820 C C . ASN A 1 106 ? 7.135 1.330 -7.580 1.00 96.88 106 ASN A C 1
ATOM 822 O O . ASN A 1 106 ? 7.437 1.532 -8.759 1.00 96.88 106 ASN A O 1
ATOM 826 N N . ARG A 1 107 ? 7.325 0.152 -6.978 1.00 97.06 107 ARG A N 1
ATOM 827 C CA . ARG A 1 107 ? 7.815 -1.049 -7.659 1.00 97.06 107 ARG A CA 1
ATOM 828 C C . ARG A 1 107 ? 6.650 -1.883 -8.160 1.00 97.06 107 ARG A C 1
ATOM 830 O O . ARG A 1 107 ? 5.547 -1.832 -7.615 1.00 97.06 107 ARG A O 1
ATOM 837 N N . ALA A 1 108 ? 6.891 -2.642 -9.218 1.00 97.88 108 ALA A N 1
ATOM 838 C CA . ALA A 1 108 ? 5.863 -3.421 -9.869 1.00 97.88 108 ALA A CA 1
ATOM 839 C C . ALA A 1 108 ? 5.261 -4.441 -8.907 1.00 97.88 108 ALA A C 1
ATOM 841 O O . ALA A 1 108 ? 5.965 -5.171 -8.202 1.00 97.88 108 ALA A O 1
ATOM 842 N N . HIS A 1 109 ? 3.935 -4.486 -8.892 1.00 98.00 109 HIS A N 1
ATOM 843 C CA . HIS A 1 109 ? 3.203 -5.417 -8.058 1.00 98.00 109 HIS A CA 1
ATOM 844 C C . HIS A 1 109 ? 1.818 -5.738 -8.621 1.00 98.00 109 HIS A C 1
ATOM 846 O O . HIS A 1 109 ? 1.253 -4.979 -9.410 1.00 98.00 109 HIS A O 1
ATOM 852 N N . ALA A 1 110 ? 1.291 -6.893 -8.228 1.00 97.50 110 ALA A N 1
ATOM 853 C CA . ALA A 1 110 ? -0.012 -7.414 -8.616 1.00 97.50 110 ALA A CA 1
ATOM 854 C C . ALA A 1 110 ? -0.610 -8.269 -7.493 1.00 97.50 110 ALA A C 1
ATOM 856 O O . ALA A 1 110 ? 0.059 -8.603 -6.513 1.00 97.50 110 ALA A O 1
ATOM 857 N N . VAL A 1 111 ? -1.868 -8.656 -7.669 1.00 97.62 111 VAL A N 1
ATOM 858 C CA . VAL A 1 111 ? -2.536 -9.654 -6.831 1.00 97.62 111 VAL A CA 1
ATOM 859 C C . VAL A 1 111 ? -2.679 -10.934 -7.649 1.00 97.62 111 VAL A C 1
ATOM 861 O O . VAL A 1 111 ? -3.189 -10.894 -8.771 1.00 97.62 111 VAL A O 1
ATOM 864 N N . GLU A 1 112 ? -2.209 -12.057 -7.107 1.00 97.44 112 GLU A N 1
ATOM 865 C CA . GLU A 1 112 ? -2.412 -13.370 -7.729 1.00 97.44 112 GLU A CA 1
ATOM 866 C C . GLU A 1 112 ? -3.906 -13.733 -7.759 1.00 97.44 112 GLU A C 1
ATOM 868 O O . GLU A 1 112 ? -4.732 -13.143 -7.059 1.00 97.44 112 GLU A O 1
ATOM 873 N N . ALA A 1 113 ? -4.283 -14.697 -8.599 1.00 95.88 113 ALA A N 1
ATOM 874 C CA . ALA A 1 113 ? -5.674 -15.133 -8.670 1.00 95.88 113 ALA A CA 1
ATOM 875 C C . ALA A 1 113 ? -6.156 -15.656 -7.305 1.00 95.88 113 ALA A C 1
ATOM 877 O O . ALA A 1 113 ? -5.411 -16.319 -6.582 1.00 95.88 113 ALA A O 1
ATOM 878 N N . PHE A 1 114 ? -7.413 -15.376 -6.967 1.00 97.00 114 PHE A N 1
ATOM 879 C CA . PHE A 1 114 ? -8.033 -15.860 -5.739 1.00 97.00 114 PHE A CA 1
ATOM 880 C C . PHE A 1 114 ? -9.482 -16.275 -5.951 1.00 97.00 114 PHE A C 1
ATOM 882 O O . PHE A 1 114 ? -10.093 -15.961 -6.973 1.00 97.00 114 PHE A O 1
ATOM 889 N N . GLN A 1 115 ? -10.004 -17.000 -4.967 1.00 96.12 115 GLN A N 1
ATOM 890 C CA . GLN A 1 115 ? -11.411 -17.370 -4.840 1.00 96.12 115 GLN A CA 1
ATOM 891 C C . GLN A 1 115 ? -11.891 -17.068 -3.420 1.00 96.12 115 GLN A C 1
ATOM 893 O O . GLN A 1 115 ? -11.093 -17.115 -2.480 1.00 96.12 115 GLN A O 1
ATOM 898 N N . GLY A 1 116 ? -13.192 -16.824 -3.271 1.00 96.62 116 GLY A N 1
ATOM 899 C CA . GLY A 1 116 ? -13.819 -16.478 -1.997 1.00 96.62 116 GLY A CA 1
ATOM 900 C C . GLY A 1 116 ? -13.925 -14.970 -1.779 1.00 96.62 116 GLY A C 1
ATOM 901 O O . GLY A 1 116 ? -13.787 -14.180 -2.710 1.00 96.62 116 GLY A O 1
ATOM 902 N N . GLU A 1 117 ? -14.186 -14.579 -0.537 1.00 97.38 117 GLU A N 1
ATOM 903 C CA . GLU A 1 117 ? -14.405 -13.187 -0.160 1.00 97.38 117 GLU A CA 1
ATOM 904 C C . GLU A 1 117 ? -13.088 -12.550 0.289 1.00 97.38 117 GLU A C 1
ATOM 906 O O . GLU A 1 117 ? -12.514 -12.938 1.311 1.00 97.38 117 GLU A O 1
ATOM 911 N N . ARG A 1 118 ? -12.599 -11.566 -0.474 1.00 97.50 118 ARG A N 1
ATOM 912 C CA . ARG A 1 118 ? -11.332 -10.890 -0.186 1.00 97.50 118 ARG A CA 1
ATOM 913 C C . ARG A 1 118 ? -11.504 -9.383 -0.119 1.00 97.50 118 ARG A C 1
ATOM 915 O O . ARG A 1 118 ? -11.829 -8.732 -1.111 1.00 97.50 118 ARG A O 1
ATOM 922 N N . PHE A 1 119 ? -11.141 -8.826 1.027 1.00 98.12 119 PHE A N 1
ATOM 923 C CA . PHE A 1 119 ? -10.888 -7.403 1.194 1.00 98.12 119 PHE A CA 1
ATOM 924 C C . PHE A 1 119 ? -9.383 -7.150 1.248 1.00 98.12 119 PHE A C 1
ATOM 926 O O . PHE A 1 119 ? -8.614 -7.994 1.709 1.00 98.12 119 PHE A O 1
ATOM 933 N N . SER A 1 120 ? -8.939 -5.976 0.814 1.00 97.50 120 SER A N 1
ATOM 934 C CA . SER A 1 120 ? -7.568 -5.527 1.064 1.00 97.50 120 SER A CA 1
ATOM 935 C C . SER A 1 120 ? -7.531 -4.080 1.495 1.00 97.50 120 SER A C 1
ATOM 937 O O . SER A 1 120 ? -8.179 -3.243 0.871 1.00 97.50 120 SER A O 1
ATOM 939 N N . MET A 1 121 ? -6.708 -3.799 2.497 1.00 98.00 121 MET A N 1
ATOM 940 C CA . MET A 1 121 ? -6.398 -2.456 2.951 1.00 98.00 121 MET A CA 1
ATOM 941 C C . MET A 1 121 ? -4.949 -2.114 2.636 1.00 98.00 121 MET A C 1
ATOM 943 O O . MET A 1 121 ? -4.037 -2.835 3.046 1.00 98.00 121 MET A O 1
ATOM 947 N N . VAL A 1 122 ? -4.749 -1.012 1.917 1.00 98.12 122 VAL A N 1
ATOM 948 C CA . VAL A 1 122 ? -3.429 -0.472 1.580 1.00 98.12 122 VAL A CA 1
ATOM 949 C C . VAL A 1 122 ? -3.295 0.913 2.185 1.00 98.12 122 VAL A C 1
ATOM 951 O O . VAL A 1 122 ? -4.018 1.826 1.798 1.00 98.12 122 VAL A O 1
ATOM 954 N N . PHE A 1 123 ? -2.358 1.068 3.110 1.00 98.31 123 PHE A N 1
ATOM 955 C CA . PHE A 1 123 ? -1.980 2.346 3.698 1.00 98.31 123 PHE A CA 1
ATOM 956 C C . PHE A 1 123 ? -0.781 2.892 2.935 1.00 98.31 123 PHE A C 1
ATOM 958 O O . PHE A 1 123 ? 0.239 2.211 2.817 1.00 98.31 123 PHE A O 1
ATOM 965 N N . TYR A 1 124 ? -0.892 4.111 2.420 1.00 98.19 124 TYR A N 1
ATOM 966 C CA . TYR A 1 124 ? 0.158 4.714 1.609 1.00 98.19 124 TYR A CA 1
ATOM 967 C C . TYR A 1 124 ? 0.225 6.225 1.812 1.00 98.19 124 TYR A C 1
ATOM 969 O O . TYR A 1 124 ? -0.706 6.872 2.301 1.00 98.19 124 TYR A O 1
ATOM 977 N N . THR A 1 125 ? 1.362 6.796 1.430 1.00 97.81 125 THR A N 1
ATOM 978 C CA . THR A 1 125 ? 1.540 8.245 1.375 1.00 97.81 125 THR A CA 1
ATOM 979 C C . THR A 1 125 ? 1.407 8.712 -0.066 1.00 97.81 125 THR A C 1
ATOM 981 O O . THR A 1 125 ? 2.241 8.372 -0.905 1.00 97.81 125 THR A O 1
ATOM 984 N N . SER A 1 126 ? 0.389 9.522 -0.346 1.00 95.19 126 SER A N 1
ATOM 985 C CA . SER A 1 126 ? 0.267 10.233 -1.621 1.00 95.19 126 SER A CA 1
ATOM 986 C C . SER A 1 126 ? 1.425 11.222 -1.802 1.00 95.19 126 SER A C 1
ATOM 988 O O . SER A 1 126 ? 1.815 11.926 -0.875 1.00 95.19 126 SER A O 1
ATOM 990 N N . GLY A 1 127 ? 1.983 11.300 -3.002 1.00 93.19 127 GLY A N 1
ATOM 991 C CA . GLY A 1 127 ? 2.987 12.284 -3.390 1.00 93.19 127 GLY A CA 1
ATOM 992 C C . GLY A 1 127 ? 2.419 13.702 -3.350 1.00 93.19 127 GLY A C 1
ATOM 993 O O . GLY A 1 127 ? 1.232 13.918 -3.591 1.00 93.19 127 GLY A O 1
ATOM 994 N N . GLY A 1 128 ? 3.265 14.680 -3.025 1.00 90.94 128 GLY A N 1
ATOM 995 C CA . GLY A 1 128 ? 2.820 16.059 -2.806 1.00 90.94 128 GLY A CA 1
ATOM 996 C C . GLY A 1 128 ? 2.019 16.258 -1.514 1.00 90.94 128 GLY A C 1
ATOM 997 O O . GLY A 1 128 ? 1.303 17.252 -1.400 1.00 90.94 128 GLY A O 1
ATOM 998 N N . TYR A 1 1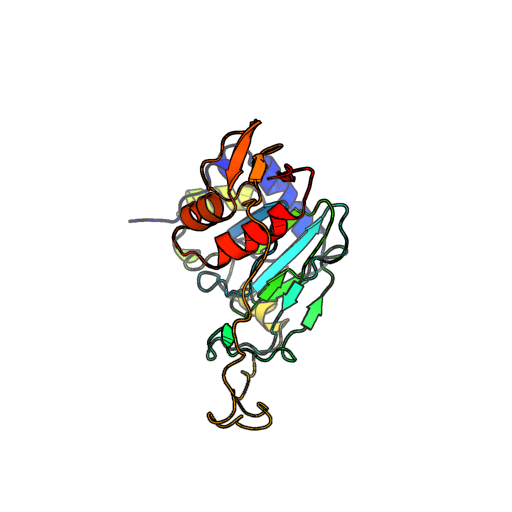29 ? 2.093 15.315 -0.562 1.00 93.38 129 TYR A N 1
ATOM 999 C CA . TYR A 1 129 ? 1.418 15.411 0.737 1.00 93.38 129 TYR A CA 1
ATOM 1000 C C . TYR A 1 129 ? 1.811 16.668 1.523 1.00 93.38 129 TYR A C 1
ATOM 1002 O O . TYR A 1 129 ? 1.021 17.184 2.304 1.00 93.38 129 TYR A O 1
ATOM 1010 N N . ASP A 1 130 ? 3.015 17.184 1.303 1.00 91.44 130 ASP A N 1
ATOM 1011 C CA . ASP A 1 130 ? 3.533 18.427 1.868 1.00 91.44 130 ASP A CA 1
ATOM 1012 C C . ASP A 1 130 ? 2.699 19.659 1.480 1.00 91.44 130 ASP A C 1
ATOM 1014 O O . ASP A 1 130 ? 2.666 20.631 2.229 1.00 91.44 130 ASP A O 1
ATOM 1018 N N . ARG A 1 131 ? 1.956 19.588 0.369 1.00 91.81 13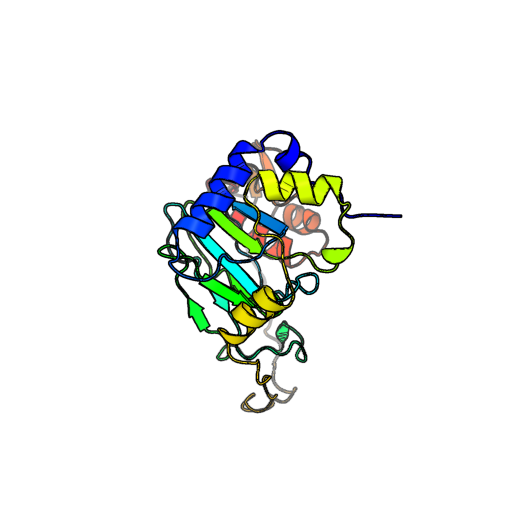1 ARG A N 1
ATOM 1019 C CA . ARG A 1 131 ? 1.044 20.644 -0.101 1.00 91.81 131 ARG A CA 1
ATOM 1020 C C . ARG A 1 131 ? -0.388 20.512 0.430 1.00 91.81 131 ARG A C 1
ATOM 1022 O O . ARG A 1 131 ? -1.281 21.220 -0.033 1.00 91.81 131 ARG A O 1
ATOM 1029 N N . CYS A 1 132 ? -0.651 19.575 1.340 1.00 90.94 132 CYS A N 1
ATOM 1030 C CA . CYS A 1 132 ? -1.968 19.430 1.955 1.00 90.94 132 CYS A CA 1
ATOM 1031 C C . CYS A 1 132 ? -2.327 20.680 2.769 1.00 90.94 132 CYS A C 1
ATOM 1033 O O . CYS A 1 132 ? -1.499 21.189 3.526 1.00 90.94 132 CYS A O 1
ATOM 1035 N N . ALA A 1 133 ? -3.581 21.129 2.669 1.00 92.00 133 ALA A N 1
ATOM 1036 C CA . ALA A 1 133 ? -4.076 22.225 3.492 1.00 92.00 133 ALA A CA 1
ATOM 1037 C C . ALA A 1 133 ? -3.893 21.900 4.994 1.00 92.00 133 ALA A C 1
ATOM 1039 O O . ALA A 1 133 ? -4.186 20.768 5.405 1.00 92.00 133 ALA A O 1
ATOM 1040 N N . PRO A 1 134 ? -3.447 22.861 5.831 1.00 92.88 134 PRO A N 1
ATOM 1041 C CA . PRO A 1 134 ? -3.219 22.621 7.256 1.00 92.88 134 PRO A CA 1
ATOM 1042 C C . PRO A 1 134 ? -4.450 22.085 7.995 1.00 92.88 134 PRO A C 1
ATOM 1044 O O . PRO A 1 134 ? -4.318 21.183 8.817 1.00 92.88 134 PRO A O 1
ATOM 1047 N N . SER A 1 135 ? -5.647 22.577 7.663 1.00 91.38 135 SER A N 1
ATOM 1048 C CA . SER A 1 135 ? -6.912 22.134 8.265 1.00 91.38 135 SER A CA 1
ATOM 1049 C C . SER A 1 135 ? -7.202 20.654 8.002 1.00 91.38 135 SER A C 1
ATOM 1051 O O . SER A 1 135 ? -7.491 19.911 8.940 1.00 91.38 135 SER A O 1
ATOM 1053 N N . VAL A 1 136 ? -7.049 20.208 6.751 1.00 91.12 136 VAL A N 1
ATOM 1054 C CA . VAL A 1 136 ? -7.213 18.801 6.349 1.00 91.12 136 VAL A CA 1
ATOM 1055 C C . VAL A 1 136 ? -6.174 17.925 7.042 1.00 91.12 136 VAL A C 1
ATOM 1057 O O . VAL A 1 136 ? -6.511 16.900 7.631 1.00 91.12 136 VAL A O 1
ATOM 1060 N N . ARG A 1 137 ? -4.907 18.358 7.054 1.00 93.56 137 ARG A N 1
ATOM 1061 C CA . ARG A 1 137 ? -3.837 17.655 7.773 1.00 93.56 137 ARG A CA 1
ATOM 1062 C C . ARG A 1 137 ? -4.193 17.472 9.249 1.00 93.56 137 ARG A C 1
ATOM 1064 O O . ARG A 1 137 ? -4.071 16.366 9.772 1.00 93.56 137 ARG A O 1
ATOM 1071 N N . SER A 1 138 ? -4.647 18.529 9.919 1.00 93.56 138 SER A N 1
ATOM 1072 C CA . SER A 1 138 ? -5.057 18.463 11.322 1.00 93.56 138 SER A CA 1
ATOM 1073 C C . SER A 1 138 ? -6.243 17.521 11.545 1.00 93.56 138 SER A C 1
ATOM 1075 O O . SER A 1 138 ? -6.233 16.783 12.528 1.00 93.56 138 SER A O 1
ATOM 1077 N N . ALA A 1 139 ? -7.241 17.503 10.657 1.00 91.75 139 ALA A N 1
ATOM 1078 C CA . ALA A 1 139 ? -8.386 16.590 10.749 1.00 91.75 139 ALA A CA 1
ATOM 1079 C C . ALA A 1 139 ? -7.970 15.113 10.608 1.00 91.75 139 ALA A C 1
ATOM 1081 O O . ALA A 1 139 ? -8.346 14.270 11.427 1.00 91.75 139 ALA A O 1
ATOM 1082 N N . LEU A 1 140 ? -7.106 14.809 9.637 1.00 93.56 140 LEU A N 1
ATOM 1083 C CA . LEU A 1 140 ? -6.568 13.463 9.438 1.00 93.56 140 LEU A CA 1
ATOM 1084 C C . LEU A 1 140 ? -5.713 13.013 10.631 1.00 93.56 140 LEU A C 1
ATOM 1086 O O . LEU A 1 140 ? -5.873 11.896 11.123 1.00 93.56 140 LEU A O 1
ATOM 1090 N N . MET A 1 141 ? -4.853 13.891 11.154 1.00 95.06 141 MET A N 1
ATOM 1091 C CA . MET A 1 141 ? -4.040 13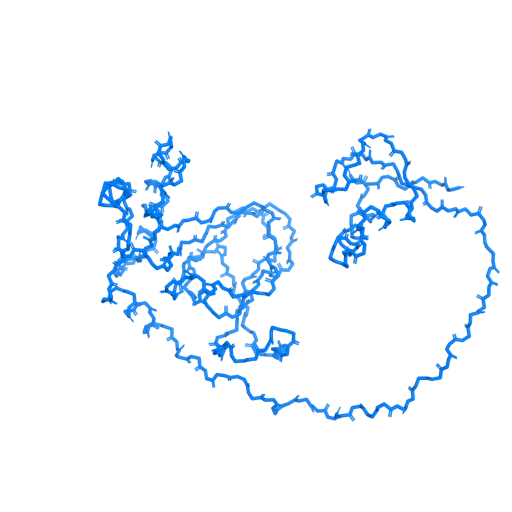.596 12.341 1.00 95.06 141 MET A CA 1
ATOM 1092 C C . MET A 1 141 ? -4.898 13.345 13.588 1.00 95.06 141 MET A C 1
ATOM 1094 O O . MET A 1 141 ? -4.601 12.428 14.352 1.00 95.06 141 MET A O 1
ATOM 1098 N N . LYS A 1 142 ? -5.997 14.093 13.776 1.00 94.75 142 LYS A N 1
ATOM 1099 C CA . LYS A 1 142 ? -6.985 13.819 14.839 1.00 94.75 142 LYS A CA 1
ATOM 1100 C C . LYS A 1 142 ? -7.623 12.435 14.692 1.00 94.75 142 LYS A C 1
ATOM 1102 O O . LYS A 1 142 ? -7.935 11.808 15.697 1.00 94.75 142 LYS A O 1
ATOM 1107 N N . SER A 1 143 ? -7.742 11.939 13.461 1.00 94.62 143 SER A N 1
ATOM 1108 C CA . SER A 1 143 ? -8.225 10.586 13.158 1.00 94.62 143 SER A CA 1
ATOM 1109 C C . SER A 1 143 ? -7.144 9.500 13.284 1.00 94.62 143 SER A C 1
ATOM 1111 O O . SER A 1 143 ? -7.342 8.361 12.869 1.00 94.62 143 SER A O 1
ATOM 1113 N N . GLY A 1 144 ? -5.978 9.828 13.851 1.00 94.69 144 GLY A N 1
ATOM 1114 C CA . GLY A 1 144 ? -4.896 8.883 14.130 1.00 94.69 144 GLY A CA 1
ATOM 1115 C C . GLY A 1 144 ? -3.890 8.688 12.995 1.00 94.69 144 GLY A C 1
ATOM 1116 O O . GLY A 1 144 ? -2.938 7.919 13.173 1.00 94.69 144 GLY A O 1
ATOM 1117 N N . VAL A 1 145 ? -4.058 9.389 11.868 1.00 95.38 145 VAL A N 1
ATOM 1118 C CA . VAL A 1 145 ? -3.116 9.336 10.745 1.00 95.38 145 VAL A CA 1
ATOM 1119 C C . VAL A 1 145 ? -1.743 9.820 11.199 1.00 95.38 145 VAL A C 1
ATOM 1121 O O . VAL A 1 145 ? -1.584 10.928 11.715 1.00 95.38 145 VAL A O 1
ATOM 1124 N N . GLN A 1 146 ? -0.731 8.987 10.969 1.00 95.50 146 GLN A N 1
ATOM 1125 C CA . GLN A 1 146 ? 0.658 9.329 11.248 1.00 95.50 146 GLN A CA 1
ATOM 1126 C C . GLN A 1 146 ? 1.200 10.136 10.079 1.00 95.50 146 GLN A C 1
ATOM 1128 O O . GLN A 1 146 ? 1.562 9.585 9.038 1.00 95.50 146 GLN A O 1
ATOM 1133 N N . TRP A 1 147 ? 1.195 11.461 10.230 1.00 96.31 147 TRP A N 1
ATOM 1134 C CA . TRP A 1 147 ? 1.552 12.338 9.125 1.00 96.31 147 TRP A CA 1
ATOM 1135 C C . TRP A 1 147 ? 2.994 12.088 8.656 1.00 96.31 147 TRP A C 1
ATOM 1137 O O . TRP A 1 147 ? 3.903 12.037 9.494 1.00 96.31 147 TRP A O 1
ATOM 1147 N N . PRO A 1 148 ? 3.248 11.972 7.342 1.00 96.50 148 PRO A N 1
ATOM 1148 C CA . PRO A 1 148 ? 4.573 11.622 6.861 1.00 96.50 148 PRO A CA 1
ATOM 1149 C C . PRO A 1 148 ? 5.611 12.701 7.158 1.00 96.50 148 PRO A C 1
ATOM 1151 O O . PRO A 1 148 ? 5.394 13.899 6.964 1.00 96.50 148 PRO A O 1
ATOM 1154 N N . THR A 1 149 ? 6.791 12.247 7.569 1.00 95.44 149 THR A N 1
ATOM 1155 C CA . THR A 1 149 ? 8.008 13.056 7.654 1.00 95.44 149 THR A CA 1
ATOM 1156 C C . THR A 1 149 ? 9.085 12.418 6.790 1.00 95.44 149 THR A C 1
ATOM 1158 O O . THR A 1 149 ? 9.063 11.206 6.564 1.00 95.44 149 THR A O 1
ATOM 1161 N N . LYS A 1 150 ? 10.065 13.210 6.337 1.00 94.12 150 LYS A N 1
ATOM 1162 C CA . LYS A 1 150 ? 11.206 12.675 5.583 1.00 94.12 150 LYS A CA 1
ATOM 1163 C C . LYS A 1 150 ? 11.912 11.558 6.364 1.00 94.12 150 LYS A C 1
ATOM 1165 O O . LYS A 1 150 ? 12.139 10.490 5.814 1.00 94.12 150 LYS A O 1
ATOM 1170 N N . LYS A 1 151 ? 12.158 11.770 7.664 1.00 95.62 151 LYS A N 1
ATOM 1171 C CA . LYS A 1 151 ? 12.778 10.781 8.562 1.00 95.62 151 LYS A CA 1
ATOM 1172 C C . LYS A 1 151 ? 11.995 9.465 8.610 1.00 95.62 151 LYS A C 1
ATOM 1174 O O . LYS A 1 151 ? 12.600 8.407 8.490 1.00 95.62 151 LYS A O 1
ATOM 1179 N N . ALA A 1 152 ? 10.673 9.525 8.777 1.00 95.69 152 ALA A N 1
ATOM 1180 C CA . ALA A 1 152 ? 9.847 8.321 8.841 1.00 95.69 152 ALA A CA 1
ATOM 1181 C C . ALA A 1 152 ? 9.810 7.587 7.492 1.00 95.69 152 ALA A C 1
ATOM 1183 O O . ALA A 1 152 ? 10.020 6.378 7.443 1.00 95.69 152 ALA A O 1
ATOM 1184 N N . LEU A 1 153 ? 9.611 8.309 6.385 1.00 95.88 153 LEU A N 1
ATOM 1185 C CA . LEU A 1 153 ? 9.617 7.704 5.051 1.00 95.88 153 LEU A CA 1
ATOM 1186 C C . LEU A 1 153 ? 10.969 7.055 4.727 1.00 95.88 153 LEU A C 1
ATOM 1188 O O . LEU A 1 153 ? 10.997 5.935 4.224 1.00 95.88 153 LEU A O 1
ATOM 1192 N N . ASP A 1 154 ? 12.080 7.717 5.050 1.00 95.62 154 ASP A N 1
ATOM 1193 C CA . ASP A 1 154 ? 13.425 7.178 4.829 1.00 95.62 154 ASP A CA 1
ATOM 1194 C C . ASP A 1 154 ? 13.705 5.955 5.712 1.00 95.62 154 ASP A C 1
ATOM 1196 O O . ASP A 1 154 ? 14.292 4.988 5.231 1.00 95.62 154 ASP A O 1
ATOM 1200 N N . HIS A 1 155 ? 13.219 5.944 6.960 1.00 96.06 155 HIS A N 1
ATOM 1201 C CA . HIS A 1 155 ? 13.295 4.768 7.829 1.00 96.06 155 HIS A CA 1
ATOM 1202 C C . HIS A 1 155 ? 12.628 3.547 7.180 1.00 96.06 155 HIS A C 1
ATOM 1204 O O . HIS A 1 155 ? 13.275 2.516 7.008 1.00 96.06 155 HIS A O 1
ATOM 1210 N N . PHE A 1 156 ? 11.369 3.668 6.744 1.00 96.38 156 PHE A N 1
ATOM 1211 C CA . PHE A 1 156 ? 10.649 2.551 6.119 1.00 96.38 156 PHE A CA 1
ATOM 1212 C C . PHE A 1 156 ? 11.204 2.158 4.749 1.00 96.38 156 PHE A C 1
ATOM 1214 O O . PHE A 1 156 ? 11.192 0.975 4.412 1.00 96.38 156 PHE A O 1
ATOM 1221 N N . ARG A 1 157 ? 11.731 3.111 3.969 1.00 95.69 157 ARG A N 1
ATOM 1222 C CA . ARG A 1 157 ? 12.482 2.790 2.746 1.00 95.69 157 ARG A CA 1
ATOM 1223 C C . ARG A 1 157 ? 13.720 1.964 3.064 1.00 95.69 157 ARG A C 1
ATOM 1225 O O . ARG A 1 157 ? 13.965 0.997 2.361 1.00 95.69 157 ARG A O 1
ATOM 1232 N N . GLY A 1 158 ? 14.454 2.306 4.124 1.00 95.62 158 GLY A N 1
ATOM 1233 C CA . GLY A 1 158 ? 15.659 1.590 4.551 1.00 95.62 158 GLY A CA 1
ATOM 1234 C C . GLY A 1 158 ? 15.409 0.151 5.015 1.00 95.62 158 GLY A C 1
ATOM 1235 O O . GLY A 1 158 ? 16.308 -0.679 4.926 1.00 95.62 158 GLY A O 1
ATOM 1236 N N . LEU A 1 159 ? 14.186 -0.175 5.450 1.00 95.50 159 LEU A N 1
ATOM 1237 C CA . LEU A 1 159 ? 13.785 -1.558 5.746 1.00 95.50 159 LEU A CA 1
ATOM 1238 C C . LEU A 1 159 ? 13.613 -2.411 4.477 1.00 95.50 159 LEU A C 1
ATOM 1240 O O . LEU A 1 159 ? 13.589 -3.641 4.549 1.00 95.50 159 LEU A O 1
ATOM 1244 N N . LEU A 1 160 ? 13.482 -1.773 3.313 1.00 94.81 160 LEU A N 1
ATOM 1245 C CA . LEU A 1 160 ? 13.397 -2.426 2.016 1.00 94.81 160 LEU A CA 1
ATOM 1246 C C . LEU A 1 160 ? 14.759 -2.339 1.323 1.00 94.81 160 LEU A C 1
ATOM 1248 O O . LEU A 1 160 ? 15.390 -1.287 1.268 1.00 94.81 160 LEU A O 1
ATOM 1252 N N . LYS A 1 161 ? 15.213 -3.443 0.724 1.00 91.94 161 LYS A N 1
ATOM 1253 C CA . LYS A 1 161 ? 16.425 -3.412 -0.107 1.00 91.94 161 LYS A CA 1
ATOM 1254 C C . LYS A 1 161 ? 16.227 -2.430 -1.267 1.00 91.94 161 LYS A C 1
ATOM 1256 O O . LYS A 1 161 ? 15.133 -2.372 -1.838 1.00 91.94 161 LYS A O 1
ATOM 1261 N N . ALA A 1 162 ? 17.267 -1.682 -1.628 1.00 93.81 162 ALA A N 1
ATOM 1262 C CA . ALA A 1 162 ? 17.245 -0.846 -2.828 1.00 93.81 162 ALA A CA 1
ATOM 1263 C C . ALA A 1 162 ? 17.006 -1.720 -4.078 1.00 93.81 162 ALA A C 1
ATOM 1265 O O . ALA A 1 162 ? 17.536 -2.837 -4.133 1.00 93.81 162 ALA A O 1
ATOM 1266 N N . PRO A 1 163 ? 16.197 -1.260 -5.051 1.00 94.38 163 PRO A N 1
ATOM 1267 C CA . PRO A 1 163 ? 15.977 -2.019 -6.273 1.00 94.38 163 PRO A CA 1
ATOM 1268 C C . PRO A 1 163 ? 17.269 -2.042 -7.096 1.00 94.38 163 PRO A C 1
ATOM 1270 O O . PRO A 1 163 ? 17.969 -1.034 -7.182 1.00 94.38 163 PRO A O 1
ATOM 1273 N N . ARG A 1 164 ? 17.602 -3.200 -7.672 1.00 94.19 164 ARG A N 1
ATOM 1274 C CA . ARG A 1 164 ? 18.822 -3.373 -8.483 1.00 94.19 164 ARG A CA 1
ATOM 1275 C C . ARG A 1 164 ? 18.589 -3.185 -9.983 1.00 94.19 164 ARG A C 1
ATOM 1277 O O . ARG A 1 164 ? 19.558 -3.150 -10.733 1.00 94.19 164 ARG A O 1
ATOM 1284 N N . GLY A 1 165 ? 17.330 -3.096 -10.402 1.00 92.25 165 GLY A N 1
ATOM 1285 C CA . GLY A 1 165 ? 16.937 -3.241 -11.792 1.00 92.25 165 GLY A CA 1
ATOM 1286 C C . GLY A 1 165 ? 16.961 -4.703 -12.236 1.00 92.25 165 GLY A C 1
ATOM 1287 O O . GLY A 1 165 ? 17.579 -5.574 -11.615 1.00 92.25 165 GLY A O 1
ATOM 1288 N N . TYR A 1 166 ? 16.283 -4.971 -13.346 1.00 87.12 166 TYR A N 1
ATOM 1289 C CA . TYR A 1 166 ? 16.373 -6.245 -14.048 1.00 87.12 166 TYR A CA 1
ATOM 1290 C C . TYR A 1 166 ? 17.120 -6.007 -15.360 1.00 87.12 166 TYR A C 1
ATOM 1292 O O . TYR A 1 166 ? 16.727 -5.157 -16.156 1.00 87.12 166 TYR A O 1
ATOM 1300 N N . THR A 1 167 ? 18.209 -6.736 -15.603 1.00 76.44 167 THR A N 1
ATOM 1301 C CA . THR A 1 167 ? 18.886 -6.685 -16.903 1.00 76.44 167 THR A CA 1
ATOM 1302 C C . THR A 1 167 ? 18.129 -7.549 -17.912 1.00 76.44 167 THR A C 1
ATOM 1304 O O . THR A 1 167 ? 17.577 -8.594 -17.571 1.00 76.44 167 THR A O 1
ATOM 1307 N N . MET A 1 168 ? 18.154 -7.164 -19.190 1.00 57.47 168 MET A N 1
ATOM 1308 C CA . MET A 1 168 ? 17.556 -7.939 -20.295 1.00 57.47 168 MET A CA 1
ATOM 1309 C C . MET A 1 168 ? 18.265 -9.288 -20.568 1.00 57.47 168 MET A C 1
ATOM 1311 O O . MET A 1 168 ? 17.977 -9.969 -21.554 1.00 57.47 168 MET A O 1
ATOM 1315 N N . ALA A 1 169 ? 19.193 -9.707 -19.705 1.00 48.59 169 ALA A N 1
ATOM 1316 C CA . ALA A 1 169 ? 20.020 -10.893 -19.873 1.00 48.59 169 ALA A CA 1
ATOM 1317 C C . ALA A 1 169 ? 19.410 -12.121 -19.173 1.00 48.59 169 ALA A C 1
ATOM 1319 O O . ALA A 1 169 ? 19.931 -12.609 -18.178 1.00 48.59 169 ALA A O 1
ATOM 1320 N N . SER A 1 170 ? 18.292 -12.624 -19.702 1.00 39.19 170 SER A N 1
ATOM 1321 C CA . SER A 1 170 ? 17.895 -14.047 -19.605 1.00 39.19 170 SER A CA 1
ATOM 1322 C C . SER A 1 170 ? 16.691 -14.390 -20.496 1.00 39.19 170 SER A C 1
ATOM 1324 O O . SER A 1 170 ? 15.916 -15.297 -20.199 1.00 39.19 170 SER A O 1
ATOM 1326 N N . THR A 1 171 ? 16.532 -13.726 -21.646 1.00 38.97 171 THR A N 1
ATOM 1327 C CA . THR A 1 171 ? 15.715 -14.301 -22.724 1.00 38.97 171 THR A CA 1
ATOM 1328 C C . THR A 1 171 ? 16.578 -15.292 -23.500 1.00 38.97 171 THR A C 1
ATOM 1330 O O . THR A 1 171 ? 17.243 -14.973 -24.484 1.00 38.97 171 THR A O 1
ATOM 1333 N N . GLY A 1 172 ? 16.616 -16.531 -23.005 1.00 36.00 172 GLY A N 1
ATOM 1334 C CA . GLY A 1 172 ? 17.128 -17.659 -23.771 1.00 36.00 172 GLY A CA 1
ATOM 1335 C C . GLY A 1 172 ? 16.479 -17.682 -25.159 1.00 36.00 172 GLY A C 1
ATOM 1336 O O . GLY A 1 172 ? 15.259 -17.699 -25.273 1.00 36.00 172 GLY A O 1
ATOM 1337 N N . LYS A 1 173 ? 17.334 -17.662 -26.189 1.00 29.28 173 LYS A N 1
ATOM 1338 C CA . LYS A 1 173 ? 17.051 -17.751 -27.631 1.00 29.28 173 LYS A CA 1
ATOM 1339 C C . LYS A 1 173 ? 15.975 -16.792 -28.165 1.00 29.28 173 LYS A C 1
ATOM 1341 O O . LYS A 1 173 ? 14.777 -17.049 -28.094 1.00 29.28 173 LYS A O 1
ATOM 1346 N N . LYS A 1 174 ? 16.449 -15.788 -28.917 1.00 33.16 174 LYS A N 1
ATOM 1347 C CA . LYS A 1 174 ? 15.757 -15.229 -30.093 1.00 33.16 174 LYS A CA 1
ATOM 1348 C C . LYS A 1 174 ? 15.096 -16.379 -30.869 1.00 33.16 174 LYS A C 1
ATOM 1350 O O . LYS A 1 174 ? 15.770 -17.096 -31.608 1.00 33.16 174 LYS A O 1
ATOM 1355 N N . ARG A 1 175 ? 13.781 -16.559 -30.727 1.00 35.53 175 ARG A N 1
ATOM 1356 C CA . ARG A 1 175 ? 13.007 -17.226 -31.772 1.00 35.53 175 ARG A CA 1
ATOM 1357 C C . ARG A 1 175 ? 13.048 -16.287 -32.966 1.00 35.53 175 ARG A C 1
ATOM 1359 O O . ARG A 1 175 ? 12.507 -15.183 -32.917 1.00 35.53 175 ARG A O 1
ATOM 1366 N N . ARG A 1 176 ? 13.790 -16.700 -33.993 1.00 32.56 176 ARG A N 1
ATOM 1367 C CA . ARG A 1 176 ? 13.705 -16.113 -35.324 1.00 32.56 176 ARG A CA 1
ATOM 1368 C C . ARG A 1 176 ? 12.220 -16.064 -35.709 1.00 32.56 176 ARG A C 1
ATOM 1370 O O . ARG A 1 176 ? 11.504 -17.047 -35.530 1.00 32.56 176 ARG A O 1
ATOM 1377 N N . ARG A 1 177 ? 11.765 -14.903 -36.191 1.00 38.50 177 ARG A N 1
ATOM 1378 C CA . ARG A 1 177 ? 10.690 -14.870 -37.191 1.00 38.50 177 ARG A CA 1
ATOM 1379 C C . ARG A 1 177 ? 11.135 -15.826 -38.295 1.00 38.50 177 ARG A C 1
ATOM 1381 O O . ARG A 1 177 ? 12.307 -15.745 -38.636 1.00 38.50 177 ARG A O 1
ATOM 1388 N N . ASP A 1 178 ? 10.235 -16.697 -38.734 1.00 36.44 178 ASP A N 1
ATOM 1389 C CA . ASP A 1 178 ? 10.389 -17.755 -39.752 1.00 36.44 178 ASP A CA 1
ATOM 1390 C C . ASP A 1 178 ? 10.182 -19.136 -39.115 1.00 36.44 178 ASP A C 1
ATOM 1392 O O . ASP A 1 178 ? 11.128 -19.806 -38.723 1.00 36.44 178 ASP A O 1
ATOM 1396 N N . ASP A 1 179 ? 8.903 -19.465 -38.890 1.00 39.22 179 ASP A N 1
ATOM 1397 C CA . ASP A 1 179 ? 8.297 -20.808 -38.971 1.00 39.22 179 ASP A CA 1
ATOM 1398 C C . ASP A 1 179 ? 6.964 -20.820 -38.205 1.00 39.22 179 ASP A C 1
ATOM 1400 O O . ASP A 1 179 ? 6.828 -21.343 -37.099 1.00 39.22 179 ASP A O 1
ATOM 1404 N N . VAL A 1 180 ? 5.940 -20.223 -38.816 1.00 34.75 180 VAL A N 1
ATOM 1405 C CA . VAL A 1 180 ? 4.548 -20.608 -38.567 1.00 34.75 180 VAL A CA 1
ATOM 1406 C C . VAL A 1 180 ? 3.965 -20.937 -39.932 1.00 34.75 180 VAL A C 1
ATOM 1408 O O . VAL A 1 180 ? 3.661 -20.042 -40.718 1.00 34.75 180 VAL A O 1
ATOM 1411 N N . LYS A 1 181 ? 3.864 -22.236 -40.232 1.00 31.80 181 LYS A N 1
ATOM 1412 C CA . LYS A 1 181 ? 3.065 -22.721 -41.359 1.00 31.80 181 LYS A CA 1
ATOM 1413 C C . LYS A 1 181 ? 1.595 -22.339 -41.122 1.00 31.80 181 LYS A C 1
ATOM 1415 O O . LYS A 1 181 ? 1.157 -22.372 -39.968 1.00 31.80 181 LYS A O 1
ATOM 1420 N N . PRO A 1 182 ? 0.832 -21.987 -42.170 1.00 29.48 182 PRO A N 1
ATOM 1421 C CA . PRO A 1 182 ? -0.577 -21.660 -42.020 1.00 29.48 182 PRO A CA 1
ATOM 1422 C C . PRO A 1 182 ? -1.309 -22.912 -41.540 1.00 29.48 182 PRO A C 1
ATOM 1424 O O . PRO A 1 182 ? -1.234 -23.957 -42.183 1.00 29.48 182 PRO A O 1
ATOM 1427 N N . VAL A 1 183 ? -1.992 -22.821 -40.401 1.00 30.88 183 VAL A N 1
ATOM 1428 C CA . VAL A 1 183 ? -2.944 -23.858 -40.003 1.00 30.88 183 VAL A CA 1
ATOM 1429 C C . VAL A 1 183 ? -4.193 -23.650 -40.850 1.00 30.88 183 VAL A C 1
ATOM 1431 O O . VAL A 1 183 ? -4.859 -22.619 -40.750 1.00 30.88 183 VAL A O 1
ATOM 1434 N N . GLU A 1 184 ? -4.443 -24.622 -41.722 1.00 25.80 184 GLU A N 1
ATOM 1435 C CA . GLU A 1 184 ? -5.629 -24.746 -42.560 1.00 25.80 184 GLU A CA 1
ATOM 1436 C C . GLU A 1 184 ? -6.915 -24.667 -41.735 1.00 25.80 184 GLU A C 1
ATOM 1438 O O . GLU A 1 184 ? -7.097 -25.345 -40.723 1.00 25.80 184 GLU A O 1
ATOM 1443 N N . VAL A 1 185 ? -7.828 -23.827 -42.216 1.00 30.70 185 VAL A N 1
ATOM 1444 C CA . VAL A 1 185 ? -9.200 -23.722 -41.735 1.00 30.70 185 VAL A CA 1
ATOM 1445 C C . VAL A 1 185 ? -10.017 -24.807 -42.428 1.00 30.70 185 VAL A C 1
ATOM 1447 O O . VAL A 1 185 ? -10.491 -24.614 -43.544 1.00 30.70 185 VAL A O 1
ATOM 1450 N N . THR A 1 186 ? -10.223 -25.942 -41.769 1.00 27.98 186 THR A N 1
ATOM 1451 C CA . THR A 1 186 ? -11.287 -26.881 -42.146 1.00 27.98 186 THR A CA 1
ATOM 1452 C C . THR A 1 186 ? -12.614 -26.425 -41.538 1.00 27.98 186 THR A C 1
ATOM 1454 O O . THR A 1 186 ? -12.737 -26.263 -40.323 1.00 27.98 186 THR A O 1
ATOM 1457 N N . GLN A 1 187 ? -13.602 -26.173 -42.399 1.00 31.55 187 GLN A N 1
ATOM 1458 C CA . GLN A 1 187 ? -14.949 -25.713 -42.051 1.00 31.55 187 GLN A CA 1
ATOM 1459 C C . GLN A 1 187 ? -15.891 -26.861 -41.625 1.00 31.55 187 GLN A C 1
ATOM 1461 O O . GLN A 1 187 ? -15.942 -27.869 -42.314 1.00 31.55 187 GLN A O 1
ATOM 1466 N N . ALA A 1 188 ? -16.694 -26.581 -40.577 1.00 35.03 188 ALA A N 1
ATOM 1467 C CA . ALA A 1 188 ? -18.127 -26.904 -40.342 1.00 35.03 188 ALA A CA 1
ATOM 1468 C C . ALA A 1 188 ? -18.591 -28.393 -40.284 1.00 35.03 188 ALA A C 1
ATOM 1470 O O . ALA A 1 188 ? -18.098 -29.202 -41.059 1.00 35.03 188 ALA A O 1
ATOM 1471 N N . PRO A 1 189 ? -19.576 -28.777 -39.419 1.00 40.56 189 PRO A N 1
ATOM 1472 C CA . PRO A 1 189 ? -20.868 -28.079 -39.266 1.00 40.56 189 PRO A CA 1
ATOM 1473 C C . PRO A 1 189 ? -21.457 -27.955 -37.836 1.00 40.56 189 PRO A C 1
ATOM 1475 O O . PRO A 1 189 ? -21.430 -28.890 -37.048 1.00 40.56 189 PRO A O 1
ATOM 1478 N N . SER A 1 190 ? -22.085 -26.810 -37.531 1.00 35.44 190 SER A N 1
ATOM 1479 C CA . SER A 1 190 ? -23.423 -26.709 -36.900 1.00 35.44 190 SER A CA 1
ATOM 1480 C C . SER A 1 190 ? -23.828 -25.234 -36.739 1.00 35.44 190 SER A C 1
ATOM 1482 O O . SER A 1 190 ? -23.055 -24.397 -36.274 1.00 35.44 190 SER A O 1
ATOM 1484 N N . LYS A 1 191 ? -25.047 -24.913 -37.182 1.00 52.69 191 LYS A N 1
ATOM 1485 C CA . LYS A 1 191 ? -25.645 -23.575 -37.287 1.00 52.69 191 LYS A CA 1
ATOM 1486 C C . LYS A 1 191 ? -26.40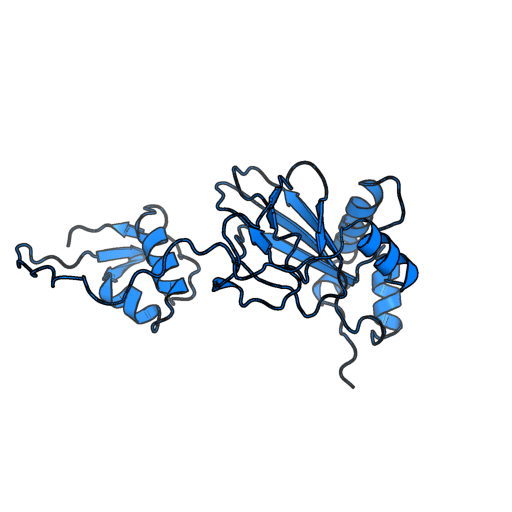4 -23.189 -36.012 1.00 52.69 191 LYS A C 1
ATOM 1488 O O . LYS A 1 191 ? -27.621 -23.062 -36.048 1.00 52.69 191 LYS A O 1
ATOM 1493 N N . THR A 1 192 ? -25.704 -22.937 -34.915 1.00 51.91 192 THR A N 1
ATOM 1494 C CA . THR A 1 192 ? -26.325 -22.359 -33.710 1.00 51.91 192 THR A CA 1
ATOM 1495 C C . THR A 1 192 ? -25.338 -21.397 -33.062 1.00 51.91 192 THR A C 1
ATOM 1497 O O . THR A 1 192 ? -24.285 -21.810 -32.575 1.00 51.91 192 THR A O 1
ATOM 1500 N N . VAL A 1 193 ? -25.621 -20.091 -33.100 1.00 61.75 193 VAL A N 1
ATOM 1501 C CA . VAL A 1 193 ? -24.770 -19.095 -32.430 1.00 61.75 193 VAL A CA 1
ATOM 1502 C C . VAL A 1 193 ? -25.051 -19.202 -30.931 1.00 61.75 193 VAL A C 1
ATOM 1504 O O . VAL A 1 193 ? -26.175 -18.894 -30.540 1.00 61.75 193 VAL A O 1
ATOM 1507 N N . PRO A 1 194 ? -24.079 -19.590 -30.084 1.00 77.38 194 PRO A N 1
ATOM 1508 C CA . PRO A 1 194 ? -24.323 -19.760 -28.656 1.00 77.38 194 PRO A CA 1
ATOM 1509 C C . PRO A 1 194 ? -24.851 -18.458 -28.038 1.00 77.38 194 PRO A C 1
ATOM 1511 O O . PRO A 1 194 ? -24.279 -17.372 -28.237 1.00 77.38 194 PRO A O 1
ATOM 1514 N N . ARG A 1 195 ? -25.972 -18.575 -27.319 1.00 89.00 195 ARG A N 1
ATOM 1515 C CA . ARG A 1 195 ? -26.659 -17.470 -26.644 1.00 89.00 195 ARG A CA 1
ATOM 1516 C C . ARG A 1 195 ? -26.581 -17.668 -25.137 1.00 89.00 195 ARG A C 1
ATOM 1518 O O . ARG A 1 195 ? -26.597 -18.791 -24.649 1.00 89.00 195 ARG A O 1
ATOM 1525 N N . PHE A 1 196 ? -26.514 -16.563 -24.412 1.00 91.56 196 PHE A N 1
ATOM 1526 C CA . PHE A 1 196 ? -26.435 -16.557 -22.958 1.00 91.56 196 PHE A CA 1
ATOM 1527 C C . PHE A 1 196 ? -27.499 -15.628 -22.398 1.00 91.56 196 PHE A C 1
ATOM 1529 O O . PHE A 1 196 ? -27.625 -14.489 -22.863 1.00 91.56 196 PHE A O 1
ATOM 1536 N N . ARG A 1 197 ? -28.242 -16.102 -21.401 1.00 92.06 197 ARG A N 1
ATOM 1537 C CA . ARG A 1 197 ? -29.133 -15.269 -20.595 1.00 92.06 197 ARG A CA 1
ATOM 1538 C C . ARG A 1 197 ? -28.346 -14.689 -19.428 1.00 92.06 197 ARG A C 1
ATOM 1540 O O . ARG A 1 197 ? -27.594 -15.400 -18.770 1.00 92.06 197 ARG A O 1
ATOM 1547 N N . VAL A 1 198 ? -28.504 -13.395 -19.175 1.00 91.88 198 VAL A N 1
ATOM 1548 C CA . VAL A 1 198 ? -27.879 -12.737 -18.020 1.00 91.88 198 VAL A CA 1
ATOM 1549 C C . VAL A 1 198 ? -28.685 -13.082 -16.773 1.00 91.88 198 VAL A C 1
ATOM 1551 O O . VAL A 1 198 ? -29.824 -12.642 -16.646 1.00 91.88 198 VAL A O 1
ATOM 1554 N N . VAL A 1 199 ? -28.107 -13.855 -15.859 1.00 90.44 199 VAL A N 1
ATOM 1555 C CA . VAL A 1 199 ? -28.730 -14.203 -14.569 1.00 90.44 199 VAL A CA 1
ATOM 1556 C C . VAL A 1 199 ? -28.432 -13.120 -13.534 1.00 90.44 199 VAL A C 1
ATOM 1558 O O . VAL A 1 199 ? -29.310 -12.706 -12.783 1.00 90.44 199 VAL A O 1
ATOM 1561 N N . GLN A 1 200 ? -27.208 -12.591 -13.559 1.00 84.12 200 GLN A N 1
ATOM 1562 C CA . GLN A 1 200 ? -26.751 -11.518 -12.684 1.00 84.12 200 GLN A CA 1
ATOM 1563 C C . GLN A 1 200 ? -25.843 -10.562 -13.463 1.00 84.12 200 GLN A C 1
ATOM 1565 O O . GLN A 1 200 ? -25.179 -10.951 -14.426 1.00 84.12 200 GLN A O 1
ATOM 1570 N N . HIS A 1 201 ? -25.797 -9.285 -13.072 1.00 86.44 201 HIS A N 1
ATOM 1571 C CA . HIS A 1 201 ? -24.910 -8.330 -13.731 1.00 86.44 201 HIS A CA 1
ATOM 1572 C C . HIS A 1 201 ? -23.441 -8.775 -13.602 1.00 86.44 201 HIS A C 1
ATOM 1574 O O . HIS A 1 201 ? -22.950 -8.962 -12.493 1.00 86.44 201 HIS A O 1
ATOM 1580 N N . PRO A 1 202 ? -22.673 -8.863 -14.706 1.00 83.69 202 PRO A N 1
ATOM 1581 C CA . PRO A 1 202 ? -21.278 -9.302 -14.642 1.00 83.69 202 PRO A CA 1
ATOM 1582 C C . PRO A 1 202 ? -20.327 -8.210 -14.120 1.00 83.69 202 PRO A C 1
ATOM 1584 O O . PRO A 1 202 ? -19.117 -8.416 -14.104 1.00 83.69 202 PRO A O 1
ATOM 1587 N N . HIS A 1 203 ? -20.852 -7.023 -13.777 1.00 84.06 203 HIS A N 1
ATOM 1588 C CA . HIS A 1 203 ? -20.107 -5.830 -13.348 1.00 84.06 203 HIS A CA 1
ATOM 1589 C C . HIS A 1 203 ? -18.966 -5.401 -14.302 1.00 84.06 203 HIS A C 1
ATOM 1591 O O . HIS A 1 203 ? -18.028 -4.706 -13.927 1.00 84.06 203 HIS A O 1
ATOM 1597 N N . LEU A 1 204 ? -19.082 -5.755 -15.589 1.00 84.69 204 LEU A N 1
ATOM 1598 C CA . LEU A 1 204 ? -18.111 -5.426 -16.646 1.00 84.69 204 LEU A CA 1
ATOM 1599 C C . LEU A 1 204 ? -18.382 -4.084 -17.354 1.00 84.69 204 LEU A C 1
ATOM 1601 O O . LEU A 1 204 ? -17.735 -3.783 -18.359 1.00 84.69 204 LEU A O 1
ATOM 1605 N N . HIS A 1 205 ? -19.339 -3.284 -16.867 1.00 82.94 205 HIS A N 1
ATOM 1606 C CA . HIS A 1 205 ? -19.777 -2.027 -17.500 1.00 82.94 205 HIS A CA 1
ATOM 1607 C C . HIS A 1 205 ? -20.167 -2.205 -18.983 1.00 82.94 205 HIS A C 1
ATOM 1609 O O . HIS A 1 205 ? -19.835 -1.388 -19.842 1.00 82.94 205 HIS A O 1
ATOM 1615 N N . LEU A 1 206 ? -20.838 -3.321 -19.295 1.00 85.56 206 LEU A N 1
ATOM 1616 C CA . LEU A 1 206 ? -21.289 -3.675 -20.650 1.00 85.56 206 LEU A CA 1
ATOM 1617 C C . LEU A 1 206 ? -22.735 -3.229 -20.942 1.00 85.56 206 LEU A C 1
ATOM 1619 O O . LEU A 1 206 ? -23.226 -3.464 -22.049 1.00 85.56 206 LEU A O 1
ATOM 1623 N N . ASN A 1 207 ? -23.407 -2.599 -19.966 1.00 87.19 207 ASN A N 1
ATOM 1624 C CA . ASN A 1 207 ? -24.824 -2.217 -20.013 1.00 87.19 207 ASN A CA 1
ATOM 1625 C C . ASN A 1 207 ? -25.679 -3.393 -20.510 1.00 87.19 207 ASN A C 1
ATOM 1627 O O . ASN A 1 207 ? -26.198 -3.377 -21.631 1.00 87.19 207 ASN A O 1
ATOM 1631 N N . LEU A 1 208 ? -25.676 -4.471 -19.721 1.00 90.06 208 LEU A N 1
ATOM 1632 C CA . LEU A 1 208 ? -26.493 -5.660 -19.952 1.00 90.06 208 LEU A CA 1
ATOM 1633 C C . LEU A 1 208 ? -27.679 -5.632 -19.000 1.00 90.06 208 LEU A C 1
ATOM 1635 O O . LEU A 1 208 ? -27.510 -5.246 -17.844 1.00 90.06 208 LEU A O 1
ATOM 1639 N N . GLU A 1 209 ? -28.825 -6.096 -19.472 1.00 89.81 209 GLU A N 1
ATOM 1640 C CA . GLU A 1 209 ? -30.043 -6.232 -18.680 1.00 89.81 209 GLU A CA 1
ATOM 1641 C C . GLU A 1 209 ? -30.164 -7.669 -18.161 1.00 89.81 209 GLU A C 1
ATOM 1643 O O . GLU A 1 209 ? -29.927 -8.625 -18.904 1.00 89.81 209 GLU A O 1
ATOM 1648 N N . VAL A 1 210 ? -30.499 -7.827 -16.878 1.00 89.88 210 VAL A N 1
ATOM 1649 C CA . VAL A 1 210 ? -30.771 -9.144 -16.279 1.00 89.88 210 VAL A CA 1
ATOM 1650 C C . VAL A 1 210 ? -32.033 -9.731 -16.917 1.00 89.88 210 VAL A C 1
ATOM 1652 O O . VAL A 1 210 ? -32.989 -9.014 -17.195 1.00 89.88 210 VAL A O 1
ATOM 1655 N N . GLY A 1 211 ? -32.019 -11.031 -17.204 1.00 83.75 211 GLY A N 1
ATOM 1656 C CA . GLY A 1 211 ? -33.072 -11.744 -17.929 1.00 83.75 211 GLY A CA 1
ATOM 1657 C C . GLY A 1 211 ? -32.965 -11.656 -19.456 1.00 83.75 211 GLY A C 1
ATOM 1658 O O . GLY A 1 211 ? -33.512 -12.515 -20.150 1.00 83.75 211 GLY A O 1
ATOM 1659 N N . HIS A 1 212 ? -32.214 -10.693 -20.006 1.00 92.00 212 HIS A N 1
ATOM 1660 C CA . HIS A 1 212 ? -32.015 -10.581 -21.452 1.00 92.00 212 HIS A CA 1
ATOM 1661 C C . HIS A 1 212 ? -31.003 -11.596 -21.993 1.00 92.00 212 HIS A C 1
ATOM 1663 O O . HIS A 1 212 ? -30.034 -11.982 -21.335 1.00 92.00 212 HIS A O 1
ATOM 1669 N N . THR A 1 213 ? -31.231 -12.008 -23.243 1.00 92.44 213 THR A N 1
ATOM 1670 C CA . THR A 1 213 ? -30.392 -12.976 -23.956 1.00 92.44 213 THR A CA 1
ATOM 1671 C C . THR A 1 213 ? -29.498 -12.287 -24.983 1.00 92.44 213 THR A C 1
ATOM 1673 O O . THR A 1 213 ? -29.986 -11.588 -25.873 1.00 92.44 213 THR A O 1
ATOM 1676 N N . TYR A 1 214 ? -28.197 -12.563 -24.928 1.00 90.94 214 TYR A N 1
ATOM 1677 C CA . TYR A 1 214 ? -27.190 -12.005 -25.831 1.00 90.94 214 TYR A CA 1
ATOM 1678 C C . TYR A 1 214 ? -26.391 -13.113 -26.525 1.00 90.94 214 TYR A C 1
ATOM 1680 O O . TYR A 1 214 ? -26.100 -14.151 -25.935 1.00 90.94 214 TYR A O 1
ATOM 1688 N N . SER A 1 215 ? -25.995 -12.892 -27.781 1.00 89.44 215 SER A N 1
ATOM 1689 C CA . SER A 1 215 ? -25.021 -13.759 -28.456 1.00 89.44 215 SER A CA 1
ATOM 1690 C C . SER A 1 215 ? -23.594 -13.389 -28.051 1.00 89.44 215 SER A C 1
ATOM 1692 O O . SER A 1 215 ? -23.313 -12.222 -27.754 1.00 89.44 215 SER A O 1
ATOM 1694 N N . VAL A 1 216 ? -22.660 -14.343 -28.135 1.00 85.94 216 VAL A N 1
ATOM 1695 C CA . VAL A 1 216 ? -21.228 -14.088 -27.868 1.00 85.94 216 VAL A CA 1
ATOM 1696 C C . VAL A 1 216 ? -20.691 -12.925 -28.706 1.00 85.94 216 VAL A C 1
ATOM 1698 O O . VAL A 1 216 ? -19.973 -12.066 -28.195 1.00 85.94 216 VAL A O 1
ATOM 1701 N N . SER A 1 217 ? -21.076 -12.843 -29.982 1.00 83.19 217 SER A N 1
ATOM 1702 C CA . SER A 1 217 ? -20.651 -11.760 -30.874 1.00 83.19 217 SER A CA 1
ATOM 1703 C C . SER A 1 217 ? -21.163 -10.386 -30.423 1.00 83.19 217 SER A C 1
ATOM 1705 O O . SER A 1 217 ? -20.416 -9.408 -30.479 1.00 83.19 217 SER A O 1
ATOM 1707 N N . SER A 1 218 ? -22.399 -10.298 -29.919 1.00 88.38 218 SER A N 1
ATOM 1708 C CA . SER A 1 218 ? -22.957 -9.047 -29.386 1.00 88.38 218 SER A CA 1
ATOM 1709 C C . SER A 1 218 ? -22.272 -8.609 -28.085 1.00 88.38 218 SER A C 1
ATOM 1711 O O . SER A 1 218 ? -21.969 -7.425 -27.918 1.00 88.38 218 SER A O 1
ATOM 1713 N N . LEU A 1 219 ? -21.946 -9.559 -27.201 1.00 89.75 219 LEU A N 1
ATOM 1714 C CA . LEU A 1 219 ? -21.237 -9.288 -25.950 1.00 89.75 219 LEU A CA 1
ATOM 1715 C C . LEU A 1 219 ? -19.800 -8.817 -26.220 1.00 89.75 219 LEU A C 1
ATOM 1717 O O . LEU A 1 219 ? -19.359 -7.830 -25.635 1.00 89.75 219 LEU A O 1
ATOM 1721 N N . LEU A 1 220 ? -19.098 -9.443 -27.172 1.00 86.88 220 LEU A N 1
ATOM 1722 C CA . LEU A 1 220 ? -17.759 -9.008 -27.583 1.00 86.88 220 LEU A CA 1
ATOM 1723 C C . LEU A 1 220 ? -17.771 -7.627 -28.254 1.00 86.88 220 LEU A C 1
ATOM 1725 O O . LEU A 1 220 ? -16.883 -6.818 -27.987 1.00 86.88 220 LEU A O 1
ATOM 1729 N N . LYS A 1 221 ? -18.790 -7.301 -29.065 1.00 88.56 221 LYS A N 1
ATOM 1730 C CA . LYS A 1 221 ? -18.960 -5.939 -29.610 1.00 88.56 221 LYS A CA 1
ATOM 1731 C C . LYS A 1 221 ? -19.127 -4.899 -28.499 1.00 88.56 221 LYS A C 1
ATOM 1733 O O . LYS A 1 221 ? -18.539 -3.821 -28.583 1.00 88.56 221 LYS A O 1
ATOM 1738 N N . LYS A 1 222 ? -19.857 -5.225 -27.425 1.00 88.12 222 LYS A N 1
ATOM 1739 C CA . LYS A 1 222 ? -20.005 -4.350 -26.247 1.00 88.12 222 LYS A CA 1
ATOM 1740 C C . LYS A 1 222 ? -18.686 -4.120 -25.497 1.00 88.12 222 LYS A C 1
ATOM 1742 O O . LYS A 1 222 ? -18.560 -3.101 -24.822 1.00 88.12 222 LYS A O 1
ATOM 1747 N N . CYS A 1 223 ? -17.678 -4.979 -25.668 1.00 86.25 223 CYS A N 1
ATOM 1748 C CA . CYS A 1 223 ? -16.329 -4.727 -25.157 1.00 86.25 223 CYS A CA 1
ATOM 1749 C C . CYS A 1 223 ? -15.578 -3.625 -25.929 1.00 86.25 223 CYS A C 1
ATOM 1751 O O . CYS A 1 223 ? -14.538 -3.189 -25.454 1.00 86.25 223 CYS A O 1
A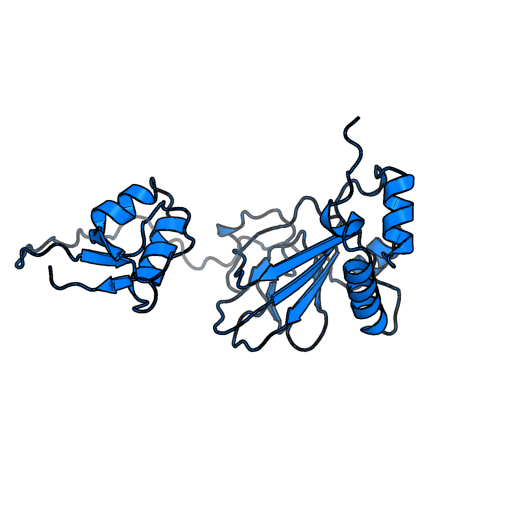TOM 1753 N N . ARG A 1 224 ? -16.074 -3.148 -27.085 1.00 86.69 224 ARG A N 1
ATOM 1754 C CA . ARG A 1 224 ? -15.472 -2.053 -27.883 1.00 86.69 224 ARG A CA 1
ATOM 1755 C C . ARG A 1 224 ? -13.974 -2.245 -28.185 1.00 86.69 224 ARG A C 1
ATOM 1757 O O . ARG A 1 224 ? -13.210 -1.288 -28.172 1.00 86.69 224 ARG A O 1
ATOM 1764 N N . GLY A 1 225 ? -13.546 -3.488 -28.418 1.00 78.06 225 GLY A N 1
ATOM 1765 C CA . GLY A 1 225 ? -12.138 -3.819 -28.681 1.00 78.06 225 GLY A CA 1
ATOM 1766 C C . GLY A 1 225 ? -11.224 -3.811 -27.447 1.00 78.06 225 GLY A C 1
ATOM 1767 O O . GLY A 1 225 ? -10.039 -4.105 -27.573 1.00 78.06 225 GLY A O 1
ATOM 1768 N N . ASP A 1 226 ? -11.753 -3.538 -26.250 1.00 83.88 226 ASP A N 1
ATOM 1769 C CA . ASP A 1 226 ? -11.014 -3.652 -24.993 1.00 83.88 226 ASP A CA 1
ATOM 1770 C C . ASP A 1 226 ? -10.719 -5.132 -24.698 1.00 83.88 226 ASP A C 1
ATOM 1772 O O . ASP A 1 226 ? -11.589 -5.909 -24.283 1.00 83.88 226 ASP A O 1
ATOM 1776 N N . ALA A 1 227 ? -9.465 -5.527 -24.929 1.00 75.69 227 ALA A N 1
ATOM 1777 C CA . ALA A 1 227 ? -8.997 -6.895 -24.745 1.00 75.69 227 ALA A CA 1
ATOM 1778 C C . ALA A 1 227 ? -9.147 -7.386 -23.293 1.00 75.69 227 ALA A C 1
ATOM 1780 O O . ALA A 1 227 ? -9.382 -8.577 -23.071 1.00 75.69 227 ALA A O 1
ATOM 1781 N N . ALA A 1 228 ? -9.063 -6.488 -22.303 1.00 66.62 228 ALA A N 1
ATOM 1782 C CA . ALA A 1 228 ? -9.238 -6.843 -20.899 1.00 66.62 228 ALA A CA 1
ATOM 1783 C C . ALA A 1 228 ? -10.711 -7.140 -20.587 1.00 66.62 228 ALA A C 1
ATOM 1785 O O . ALA A 1 228 ? -11.007 -8.154 -19.950 1.00 66.62 228 ALA A O 1
ATOM 1786 N N . LYS A 1 229 ? -11.643 -6.327 -21.104 1.00 81.62 229 LYS A N 1
ATOM 1787 C CA . LYS A 1 229 ? -13.086 -6.603 -20.989 1.00 81.62 229 LYS A CA 1
ATOM 1788 C C . LYS A 1 229 ? -13.487 -7.874 -21.722 1.00 81.62 229 LYS A C 1
ATOM 1790 O O . LYS A 1 229 ? -14.251 -8.659 -21.170 1.00 81.62 229 LYS A O 1
ATOM 1795 N N . ALA A 1 230 ? -12.949 -8.119 -22.917 1.00 82.62 230 ALA A N 1
ATOM 1796 C CA . ALA A 1 230 ? -13.231 -9.338 -23.673 1.00 82.62 230 ALA A CA 1
ATOM 1797 C C . ALA A 1 230 ? -12.740 -10.596 -22.937 1.00 82.62 230 ALA A C 1
ATOM 1799 O O . ALA A 1 230 ? -13.441 -11.606 -22.889 1.00 82.62 230 ALA A O 1
ATOM 1800 N N . MET A 1 231 ? -11.562 -10.534 -22.310 1.00 78.25 231 MET A N 1
ATOM 1801 C CA . MET A 1 231 ? -11.040 -11.630 -21.491 1.00 78.25 231 MET A CA 1
ATOM 1802 C C . MET A 1 231 ? -11.868 -11.839 -20.214 1.00 78.25 231 MET A C 1
ATOM 1804 O O . MET A 1 231 ? -12.188 -12.976 -19.867 1.00 78.25 231 MET A O 1
ATOM 1808 N N . ALA A 1 232 ? -12.248 -10.763 -19.520 1.00 80.94 232 ALA A N 1
ATOM 1809 C CA . ALA A 1 232 ? -13.093 -10.846 -18.331 1.00 80.94 232 ALA A CA 1
ATOM 1810 C C . ALA A 1 232 ? -14.491 -11.401 -18.655 1.00 80.94 232 ALA A C 1
ATOM 1812 O O . ALA A 1 232 ? -14.979 -12.273 -17.940 1.00 80.94 232 ALA A O 1
ATOM 1813 N N . LEU A 1 233 ? -15.078 -10.977 -19.778 1.00 88.94 233 LEU A N 1
ATOM 1814 C CA . LEU A 1 233 ? -16.325 -11.514 -20.314 1.00 88.94 233 LEU A CA 1
ATOM 1815 C C . LEU A 1 233 ? -16.212 -13.017 -20.586 1.00 88.94 233 LEU A C 1
ATOM 1817 O O . LEU A 1 233 ? -17.066 -13.766 -20.133 1.00 88.94 233 LEU A O 1
ATOM 1821 N N . ARG A 1 234 ? -15.145 -13.477 -21.253 1.00 87.81 234 ARG A N 1
ATOM 1822 C CA . ARG A 1 234 ? -14.930 -14.914 -21.512 1.00 87.81 234 ARG A CA 1
ATOM 1823 C C . ARG A 1 234 ? -14.876 -15.749 -20.233 1.00 87.81 234 ARG A C 1
ATOM 1825 O O . ARG A 1 234 ? -15.413 -16.846 -20.223 1.00 87.81 234 ARG A O 1
ATOM 1832 N N . ARG A 1 235 ? -14.271 -15.228 -19.159 1.00 84.31 235 ARG A N 1
ATOM 1833 C CA . ARG A 1 235 ? -14.263 -15.908 -17.851 1.00 84.31 235 ARG A CA 1
ATOM 1834 C C . ARG A 1 235 ? -15.655 -15.955 -17.224 1.00 84.31 235 ARG A C 1
ATOM 1836 O O . ARG A 1 235 ? -16.045 -16.996 -16.720 1.00 84.31 235 ARG A O 1
ATOM 1843 N N . LYS A 1 236 ? -16.410 -14.854 -17.290 1.00 87.94 236 LYS A N 1
ATOM 1844 C CA . LYS A 1 236 ? -17.776 -14.785 -16.747 1.00 87.94 236 LYS A CA 1
ATOM 1845 C C . LYS A 1 236 ? -18.779 -15.624 -17.539 1.00 87.94 236 LYS A C 1
ATOM 1847 O O . LYS A 1 236 ? -19.713 -16.134 -16.946 1.00 87.94 236 LYS A O 1
ATOM 1852 N N . LEU A 1 237 ? -18.567 -15.834 -18.838 1.00 86.62 237 LEU A N 1
ATOM 1853 C CA . LEU A 1 237 ? -19.395 -16.739 -19.648 1.00 86.62 237 LEU A CA 1
ATOM 1854 C C . LEU A 1 237 ? -19.306 -18.211 -19.210 1.00 86.62 237 LEU A C 1
ATOM 1856 O O . LEU A 1 237 ? -20.183 -18.989 -19.565 1.00 86.62 237 LEU A O 1
ATOM 1860 N N . ALA A 1 238 ? -18.269 -18.595 -18.459 1.00 83.62 238 ALA A N 1
ATOM 1861 C CA . ALA A 1 238 ? -18.145 -19.930 -17.875 1.00 83.62 238 ALA A CA 1
ATOM 1862 C C . ALA A 1 238 ? -18.824 -20.052 -16.495 1.00 83.62 238 ALA A C 1
ATOM 1864 O O . ALA A 1 238 ? -18.820 -21.134 -15.915 1.00 83.62 238 ALA A O 1
ATOM 1865 N N . ASP A 1 239 ? -19.369 -18.955 -15.957 1.00 84.06 239 ASP A N 1
ATOM 1866 C CA . ASP A 1 239 ? -19.999 -18.892 -14.639 1.00 84.06 239 ASP A CA 1
ATOM 1867 C C . ASP A 1 239 ? -21.536 -18.909 -14.780 1.00 84.06 239 ASP A C 1
ATOM 1869 O O . ASP A 1 239 ? -22.124 -17.881 -15.140 1.00 84.06 239 ASP A O 1
ATOM 1873 N N . PRO A 1 240 ? -22.206 -20.044 -14.491 1.00 86.06 240 PRO A N 1
ATOM 1874 C CA . PRO A 1 240 ? -23.652 -20.187 -14.668 1.00 86.06 240 PRO A CA 1
ATOM 1875 C C . PRO A 1 240 ? -24.472 -19.311 -13.712 1.00 86.06 240 PRO A C 1
ATOM 1877 O O . PRO A 1 240 ? -25.652 -19.084 -13.968 1.00 86.06 240 PRO A O 1
ATOM 1880 N N . SER A 1 241 ? -23.864 -18.779 -12.642 1.00 85.38 241 SER A N 1
ATOM 1881 C CA . SER A 1 241 ? -24.527 -17.818 -11.748 1.00 85.38 241 SER A CA 1
ATOM 1882 C C . SER A 1 241 ? -24.666 -16.422 -12.371 1.00 85.38 241 SER A C 1
ATOM 1884 O O . SER A 1 241 ? -25.504 -15.626 -11.954 1.00 85.38 241 SER A O 1
ATOM 1886 N N . VAL A 1 242 ? -23.867 -16.127 -13.403 1.00 85.81 242 VAL A N 1
ATOM 1887 C CA . VAL A 1 242 ? -23.842 -14.831 -14.094 1.00 85.81 242 VAL A CA 1
ATOM 1888 C C . VAL A 1 242 ? -24.432 -14.950 -15.496 1.00 85.81 242 VAL A C 1
ATOM 1890 O O . VAL A 1 242 ? -25.224 -14.097 -15.906 1.00 85.81 242 VAL A O 1
ATOM 1893 N N . PHE A 1 243 ? -24.075 -16.007 -16.227 1.00 91.31 243 PHE A N 1
ATOM 1894 C CA . PHE A 1 243 ? -24.570 -16.281 -17.571 1.00 91.31 243 PHE A CA 1
ATOM 1895 C C . PHE A 1 243 ? -25.066 -17.719 -17.686 1.00 91.31 243 PHE A C 1
ATOM 1897 O O . PHE A 1 243 ? -24.280 -18.661 -17.665 1.00 91.31 243 PHE A O 1
ATOM 1904 N N . GLU A 1 244 ? -26.365 -17.881 -17.902 1.00 90.62 244 GLU A N 1
ATOM 1905 C CA . GLU A 1 244 ? -26.964 -19.178 -18.194 1.00 90.62 244 GLU A CA 1
ATOM 1906 C C . GLU A 1 244 ? -26.804 -19.480 -19.698 1.00 90.62 244 GLU A C 1
ATOM 1908 O O . GLU A 1 244 ? -27.299 -18.705 -20.531 1.00 90.62 244 GLU A O 1
ATOM 1913 N N . PRO A 1 245 ? -26.094 -20.558 -20.082 1.00 87.31 245 PRO A N 1
ATOM 1914 C CA . PRO A 1 245 ? -25.972 -20.954 -21.478 1.00 87.31 245 PRO A CA 1
ATOM 1915 C C . PRO A 1 245 ? -27.316 -21.483 -21.985 1.00 87.31 245 PRO A C 1
ATOM 1917 O O . PRO A 1 245 ? -27.898 -22.391 -21.396 1.00 87.31 245 PRO A O 1
ATOM 1920 N N . LEU A 1 246 ? -27.798 -20.938 -23.101 1.00 81.75 246 LEU A N 1
ATOM 1921 C CA . LEU A 1 246 ? -28.998 -21.428 -23.772 1.00 81.75 246 LEU A CA 1
ATOM 1922 C C . LEU A 1 246 ? -28.597 -22.243 -25.010 1.00 81.75 246 LEU A C 1
ATOM 1924 O O . LEU A 1 246 ? -27.687 -21.817 -25.735 1.00 81.75 246 LEU A O 1
ATOM 1928 N N . PRO A 1 247 ? -29.263 -23.382 -25.284 1.00 71.00 247 PRO A N 1
ATOM 1929 C CA . PRO A 1 247 ? -29.109 -24.063 -26.564 1.00 71.00 247 PRO A CA 1
ATOM 1930 C C . PRO A 1 247 ? -29.446 -23.070 -27.683 1.00 71.00 247 PRO A C 1
ATOM 1932 O O . PRO A 1 247 ? -30.424 -22.321 -27.590 1.00 71.00 247 PRO A O 1
ATOM 1935 N N . GLY A 1 248 ? -28.545 -22.977 -28.661 1.00 57.06 248 GLY A N 1
ATOM 1936 C CA . GLY A 1 248 ? -28.661 -22.023 -29.763 1.00 57.06 248 GLY A CA 1
ATOM 1937 C C . GLY A 1 248 ? -29.568 -22.501 -30.881 1.00 57.06 248 GLY A C 1
ATOM 1938 O O . GLY A 1 248 ? -29.961 -23.686 -30.872 1.00 57.06 248 GLY A O 1
#

pLDDT: mean 85.14, std 18.58, range [25.8, 98.31]

Foldseek 3Di:
DCAPDDDPCCVVCLVVLLVVLCVQQVQDDDDRAAFDDKDKDKPDWFDWDAPQQFLWKKKKAKEFDKDAFWKWFQQQAPPPDDRVLDDPVRTDTHHRHPGIDMDTRRGIITTTDMDGIMIMMMGTYGHPLVRHDPVSVVSSVVSNHRHDDPVNSVVSVVVGDHRNHDDSPDPPDDPDPDDDDDDDDDDDDDPWQKKWAFCDALPLPLPDDHRDIDGLVSSVVSCVPVPVSNVSVVVVCVPCNGIPIDTD

Radius of gyration: 23.13 Å; chains: 1; bounding box: 53×54×60 Å

Secondary structure (DSSP, 8-state):
--PPPPPHHHHH-HHHHHHHHHHHHTT-SSSPPP-SEEEEEES--PPSB--TTEEEEEEEEEESSEEE--EEE-TT--S-S-GGGS-GGG-EEE--SSS-EEEETTS-EEE--EEE--EEEEEEEETTGGGS-HHHHHHHHHTT-----HHHHHHHHHTSPPP----STT------S-----------------EEEESS--SSSS-PPTT-EEEHHHHHHHTTT-HHHHHHHHHHTT-TTTEEEEP-

Organism: Noctiluca scintillans (NCBI:txid2966)